Protein AF-E6SDA9-F1 (afdb_monomer_lite)

Radius of gyration: 22.55 Å; chains: 1; bounding box: 82×50×59 Å

Secondary structure (DSSP, 8-state):
-HHHHHHHHHHHHHHHHHHHHHHHHHHHHHHHTT-HHHHHHHHHHHHHHHHHHHHHHHH-HHHHHHHHHHHHHHHHHHHHHHTTS--SS---HHHHHHHHHHHHHHHHTT-HHHHHHHHHHHHHHHHHHHHHHHHHT-STTPPPHHHHHTSHHHHHHHHHHHHHHHHHHHHHHHHGGG--------PPPP------

pLDDT: mean 81.87, std 12.19, range [48.28, 96.12]

Organism: Intrasporangium calvum (strain ATCC 23552 / DSM 43043 / JCM 3097 / NBRC 12989 / NCIMB 10167 / NRRL B-3866 / 7 KIP) (NCBI:txid710696)

Structure (mmCIF, N/CA/C/O backbone):
data_AF-E6SDA9-F1
#
_entry.id   AF-E6SDA9-F1
#
loop_
_atom_site.group_PDB
_atom_site.id
_atom_site.type_symbol
_atom_site.label_atom_id
_atom_site.label_alt_id
_atom_site.label_comp_id
_atom_site.label_asym_id
_atom_site.label_entity_id
_atom_site.label_seq_id
_atom_site.pdbx_PDB_ins_code
_atom_site.Cartn_x
_atom_site.Cartn_y
_atom_site.Cartn_z
_atom_site.occupancy
_atom_site.B_iso_or_equiv
_atom_site.auth_seq_id
_atom_site.auth_comp_id
_atom_site.auth_asym_id
_atom_site.auth_atom_id
_atom_site.pdbx_PDB_model_num
ATOM 1 N N . MET A 1 1 ? -12.631 -5.866 23.702 1.00 68.81 1 MET A N 1
ATOM 2 C CA . MET A 1 1 ? -11.745 -4.675 23.616 1.00 68.81 1 MET A CA 1
ATOM 3 C C . MET A 1 1 ? -10.252 -5.016 23.583 1.00 68.81 1 MET A C 1
ATOM 5 O O . MET A 1 1 ? -9.573 -4.521 22.692 1.00 68.81 1 MET A O 1
ATOM 9 N N . VAL A 1 2 ? -9.729 -5.864 24.483 1.00 82.25 2 VAL A N 1
ATOM 10 C CA . VAL A 1 2 ? -8.294 -6.238 24.508 1.00 82.25 2 VAL A CA 1
ATOM 11 C C . VAL A 1 2 ? -7.845 -6.935 23.216 1.00 82.25 2 VAL A C 1
ATOM 13 O O . VAL A 1 2 ? -6.870 -6.505 22.608 1.00 82.25 2 VAL A O 1
ATOM 16 N N . MET A 1 3 ? -8.610 -7.922 22.732 1.00 81.19 3 MET A N 1
ATOM 17 C CA . MET A 1 3 ? -8.299 -8.655 21.495 1.00 81.19 3 MET A CA 1
ATOM 18 C C . MET A 1 3 ? -8.166 -7.731 20.272 1.00 81.19 3 MET A C 1
ATOM 20 O O . MET A 1 3 ? -7.159 -7.769 19.577 1.00 81.19 3 MET A O 1
ATOM 24 N N . ALA A 1 4 ? -9.130 -6.829 20.050 1.00 79.12 4 ALA A N 1
ATOM 25 C CA . ALA A 1 4 ? -9.074 -5.867 18.945 1.00 79.12 4 ALA A CA 1
ATOM 26 C C . ALA A 1 4 ? -7.854 -4.934 19.040 1.00 79.12 4 ALA A C 1
ATOM 28 O O . ALA A 1 4 ? -7.268 -4.570 18.024 1.00 79.12 4 ALA A O 1
ATOM 29 N N . ARG A 1 5 ? -7.443 -4.554 20.257 1.00 83.75 5 ARG A N 1
ATOM 30 C CA . ARG A 1 5 ? -6.249 -3.730 20.473 1.00 83.75 5 ARG A CA 1
ATOM 31 C C . ARG A 1 5 ? -4.974 -4.496 20.124 1.00 83.75 5 ARG A C 1
ATOM 33 O O . ARG A 1 5 ? -4.127 -3.930 19.441 1.00 83.75 5 ARG A O 1
ATOM 40 N N . ILE A 1 6 ? -4.863 -5.757 20.547 1.00 88.56 6 ILE A N 1
ATOM 41 C CA . ILE A 1 6 ? -3.734 -6.633 20.201 1.00 88.56 6 ILE A CA 1
ATOM 42 C C . ILE A 1 6 ? -3.663 -6.814 18.683 1.00 88.56 6 ILE A C 1
ATOM 44 O O . ILE A 1 6 ? -2.606 -6.595 18.106 1.00 88.56 6 ILE A O 1
ATOM 48 N N . LEU A 1 7 ? -4.793 -7.108 18.030 1.00 85.56 7 LEU A N 1
ATOM 49 C CA . LEU A 1 7 ? -4.849 -7.314 16.581 1.00 85.56 7 LEU A CA 1
ATOM 50 C C . LEU A 1 7 ? -4.419 -6.066 15.800 1.00 85.56 7 LEU A C 1
ATOM 52 O O . LEU A 1 7 ? -3.642 -6.169 14.857 1.00 85.56 7 LEU A O 1
ATOM 56 N N . ARG A 1 8 ? -4.864 -4.873 16.222 1.00 87.00 8 ARG A N 1
ATOM 57 C CA . ARG A 1 8 ? -4.435 -3.602 15.613 1.00 87.00 8 ARG A CA 1
ATOM 58 C C . ARG A 1 8 ? -2.941 -3.370 15.779 1.00 87.00 8 ARG A C 1
ATOM 60 O O . ARG A 1 8 ? -2.288 -2.976 14.824 1.00 87.00 8 ARG A O 1
ATOM 67 N N . TRP A 1 9 ? -2.399 -3.597 16.974 1.00 89.94 9 TRP A N 1
ATOM 68 C CA . TRP A 1 9 ? -0.965 -3.434 17.211 1.00 89.94 9 TRP A CA 1
ATOM 69 C C . TRP A 1 9 ? -0.141 -4.440 16.417 1.00 89.94 9 TRP A C 1
ATOM 71 O O . TRP A 1 9 ? 0.819 -4.036 15.777 1.00 89.94 9 TRP A O 1
ATOM 81 N N . ALA A 1 10 ? -0.550 -5.707 16.391 1.00 90.19 10 ALA A N 1
ATOM 82 C CA . ALA A 1 10 ? 0.093 -6.729 15.579 1.00 90.19 10 ALA A CA 1
ATOM 83 C C . ALA A 1 10 ? 0.075 -6.347 14.092 1.00 90.19 10 ALA A C 1
ATOM 85 O O . ALA A 1 10 ? 1.124 -6.354 13.459 1.00 90.19 10 ALA A O 1
ATOM 86 N N . ALA A 1 11 ? -1.076 -5.928 13.553 1.00 87.62 11 ALA A N 1
ATOM 87 C CA . ALA A 1 11 ? -1.198 -5.508 12.157 1.00 87.62 11 ALA A CA 1
ATOM 88 C C . ALA A 1 11 ? -0.307 -4.297 11.832 1.00 87.62 11 ALA A C 1
ATOM 90 O O . ALA A 1 11 ? 0.381 -4.296 10.812 1.00 87.62 11 ALA A O 1
ATOM 91 N N . VAL A 1 12 ? -0.256 -3.293 12.714 1.00 90.94 12 VAL A N 1
ATOM 92 C CA . VAL A 1 12 ? 0.636 -2.130 12.562 1.00 90.94 12 VAL A CA 1
ATOM 93 C C . VAL A 1 12 ? 2.097 -2.555 12.584 1.00 90.94 12 VAL A C 1
ATOM 95 O O . VAL A 1 12 ? 2.845 -2.168 11.693 1.00 90.94 12 VAL A O 1
ATOM 98 N N . THR A 1 13 ? 2.506 -3.352 13.571 1.00 93.12 13 THR A N 1
ATOM 99 C CA . THR A 1 13 ? 3.895 -3.796 13.720 1.00 93.12 13 THR A CA 1
ATOM 100 C C . THR A 1 13 ? 4.330 -4.651 12.536 1.00 93.12 13 THR A C 1
ATOM 102 O O . THR A 1 13 ? 5.397 -4.411 11.982 1.00 93.12 13 THR A O 1
ATOM 105 N N . LEU A 1 14 ? 3.498 -5.597 12.099 1.00 93.00 14 LEU A N 1
ATOM 106 C CA . LEU A 1 14 ? 3.778 -6.421 10.923 1.00 93.00 14 LEU A CA 1
ATOM 107 C C . LEU A 1 14 ? 3.866 -5.571 9.653 1.00 93.00 14 LEU A C 1
ATOM 109 O O . LEU A 1 14 ? 4.790 -5.760 8.868 1.00 93.00 14 LEU A O 1
ATOM 113 N N . THR A 1 15 ? 2.970 -4.592 9.480 1.00 91.75 15 THR A N 1
ATOM 114 C CA . THR A 1 15 ? 3.051 -3.668 8.338 1.00 91.75 15 THR A CA 1
ATOM 115 C C . THR A 1 15 ? 4.325 -2.836 8.392 1.00 91.75 15 THR A C 1
ATOM 117 O O . THR A 1 15 ? 4.984 -2.668 7.376 1.00 91.75 15 THR A O 1
ATOM 120 N N . ALA A 1 16 ? 4.705 -2.343 9.571 1.00 93.25 16 ALA A N 1
ATOM 121 C CA . ALA A 1 16 ? 5.927 -1.572 9.742 1.00 93.25 16 ALA A CA 1
ATOM 122 C C . ALA A 1 16 ? 7.174 -2.399 9.424 1.00 93.25 16 ALA A C 1
ATOM 124 O O . ALA A 1 16 ? 8.015 -1.934 8.666 1.00 93.25 16 ALA A O 1
ATOM 125 N N . LEU A 1 17 ? 7.269 -3.631 9.932 1.00 94.00 17 L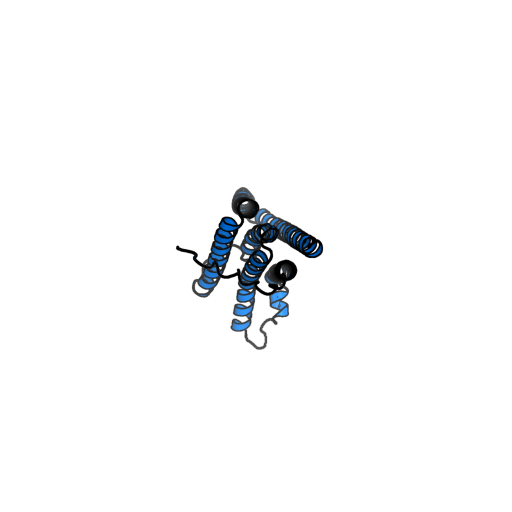EU A N 1
ATOM 126 C CA . LEU A 1 17 ? 8.376 -4.537 9.617 1.00 94.00 17 LEU A CA 1
ATOM 127 C C . LEU A 1 17 ? 8.460 -4.818 8.116 1.00 94.00 17 LEU A C 1
ATOM 129 O O . LEU A 1 17 ? 9.538 -4.725 7.534 1.00 94.00 17 LEU A O 1
ATOM 133 N N . PHE A 1 18 ? 7.320 -5.109 7.491 1.00 92.81 18 PHE A N 1
ATOM 134 C CA . PHE A 1 18 ? 7.248 -5.374 6.061 1.00 92.81 18 PHE A CA 1
ATOM 135 C C . PHE A 1 18 ? 7.667 -4.157 5.224 1.00 92.81 18 PHE A C 1
ATOM 137 O O . PHE A 1 18 ? 8.513 -4.280 4.342 1.00 92.81 18 PHE A O 1
ATOM 144 N N . VAL A 1 19 ? 7.134 -2.970 5.534 1.00 92.50 19 VAL A N 1
ATOM 145 C CA . VAL A 1 19 ? 7.464 -1.730 4.818 1.00 92.50 19 VAL A CA 1
ATOM 146 C C . VAL A 1 19 ? 8.920 -1.339 5.021 1.00 92.50 19 VAL A C 1
ATOM 148 O O . VAL A 1 19 ? 9.585 -1.000 4.050 1.00 92.50 19 VAL A O 1
ATOM 151 N N . VAL A 1 20 ? 9.440 -1.412 6.247 1.00 92.75 20 VAL A N 1
ATOM 152 C CA . VAL A 1 20 ? 10.849 -1.109 6.523 1.00 92.75 20 VAL A CA 1
ATOM 153 C C . VAL A 1 20 ? 11.759 -2.075 5.770 1.00 92.75 20 VAL A C 1
ATOM 155 O O . VAL A 1 20 ? 12.674 -1.620 5.094 1.00 92.75 20 VAL A O 1
ATOM 158 N N . GLY A 1 21 ? 11.490 -3.383 5.815 1.00 91.38 21 GLY A N 1
ATOM 159 C CA . GLY A 1 21 ? 12.273 -4.372 5.071 1.00 91.38 21 GLY A CA 1
ATOM 160 C C . GLY A 1 21 ? 12.238 -4.135 3.559 1.00 91.38 21 GLY A C 1
ATOM 161 O O . GLY A 1 21 ? 13.286 -4.091 2.919 1.00 91.38 21 GLY A O 1
ATOM 162 N N . GLY A 1 22 ? 11.046 -3.911 2.997 1.00 88.69 22 GLY A N 1
ATOM 163 C CA . GLY A 1 22 ? 10.876 -3.646 1.568 1.00 88.69 22 GLY A CA 1
ATOM 164 C C . GLY A 1 22 ? 11.524 -2.335 1.111 1.00 88.69 22 GLY A C 1
ATOM 165 O O . GLY A 1 22 ? 12.159 -2.301 0.061 1.00 88.69 22 GLY A O 1
ATOM 166 N N . LEU A 1 23 ? 11.426 -1.267 1.909 1.00 89.19 23 LEU A N 1
ATOM 167 C CA . LEU A 1 23 ? 12.072 0.010 1.603 1.00 89.19 23 LEU A CA 1
ATOM 168 C C . LEU A 1 23 ? 13.588 -0.062 1.743 1.00 89.19 23 LEU A C 1
ATOM 170 O O . LEU A 1 23 ? 14.276 0.515 0.914 1.00 89.19 23 LEU A O 1
ATOM 174 N N . LEU A 1 24 ? 14.121 -0.765 2.746 1.00 90.12 24 LEU A N 1
ATOM 175 C CA . LEU A 1 24 ? 15.566 -0.969 2.865 1.00 90.12 24 LEU A CA 1
ATOM 176 C C . LEU A 1 24 ? 16.119 -1.719 1.653 1.00 90.12 24 LEU A C 1
ATOM 178 O O . LEU A 1 24 ? 17.158 -1.329 1.132 1.00 90.12 24 LEU A O 1
ATOM 182 N N . PHE A 1 25 ? 15.404 -2.740 1.174 1.00 88.19 25 PHE A N 1
ATOM 183 C CA . PHE A 1 25 ? 15.769 -3.453 -0.048 1.00 88.19 25 PHE A CA 1
ATOM 184 C C . PHE A 1 25 ? 15.732 -2.534 -1.280 1.00 88.19 25 PHE A C 1
ATOM 186 O O . PHE A 1 25 ? 16.714 -2.460 -2.012 1.00 88.19 25 PHE A O 1
ATOM 193 N N . ALA A 1 26 ? 14.643 -1.780 -1.471 1.00 85.62 26 ALA A N 1
ATOM 194 C CA . ALA A 1 26 ? 14.489 -0.867 -2.607 1.00 85.62 26 ALA A CA 1
ATOM 195 C C . ALA A 1 26 ? 15.504 0.290 -2.590 1.00 85.62 26 ALA A C 1
ATOM 197 O O . ALA A 1 26 ? 16.059 0.666 -3.620 1.00 85.62 26 ALA A O 1
ATOM 198 N N . ILE A 1 27 ? 15.779 0.853 -1.412 1.00 88.25 27 ILE A N 1
ATOM 199 C CA . ILE A 1 27 ? 16.826 1.860 -1.236 1.00 88.25 27 ILE A CA 1
ATOM 200 C C . ILE A 1 27 ? 18.180 1.222 -1.552 1.00 88.25 27 ILE A C 1
ATOM 202 O O . ILE A 1 27 ? 18.924 1.789 -2.341 1.00 88.25 27 ILE A O 1
ATOM 206 N N . GLY A 1 28 ? 18.471 0.030 -1.022 1.00 86.75 28 GLY A N 1
ATOM 207 C CA . GLY A 1 28 ? 19.695 -0.715 -1.325 1.00 86.75 28 GLY A CA 1
ATOM 208 C C . GLY A 1 28 ? 19.938 -0.862 -2.828 1.00 86.75 28 GLY A C 1
ATOM 209 O O . GLY A 1 28 ? 20.997 -0.471 -3.305 1.00 86.75 28 GLY A O 1
ATOM 210 N N . SER A 1 29 ? 18.924 -1.281 -3.593 1.00 84.31 29 SER A N 1
ATOM 211 C CA . SER A 1 29 ? 19.056 -1.404 -5.051 1.00 84.31 29 SER A CA 1
ATOM 212 C C . SER A 1 29 ? 19.355 -0.078 -5.755 1.00 84.31 29 SER A C 1
ATOM 214 O O . SER A 1 29 ? 20.110 -0.054 -6.718 1.00 84.31 29 SER A O 1
ATOM 216 N N . VAL A 1 30 ? 18.810 1.038 -5.259 1.00 85.75 30 VAL A N 1
ATOM 217 C CA . VAL A 1 30 ? 19.089 2.378 -5.804 1.00 85.75 30 VAL A CA 1
ATOM 218 C C . VAL A 1 30 ? 20.524 2.826 -5.496 1.00 85.75 30 VAL A C 1
ATOM 220 O O . VAL A 1 30 ? 21.126 3.573 -6.271 1.00 85.75 30 VAL A O 1
ATOM 223 N N . TRP A 1 31 ? 21.078 2.397 -4.360 1.00 86.44 31 TRP A N 1
ATOM 224 C CA . TRP A 1 31 ? 22.475 2.652 -4.008 1.00 86.44 31 TRP A CA 1
ATOM 225 C C . TRP A 1 31 ? 23.453 1.809 -4.831 1.00 86.44 31 TRP A C 1
ATOM 227 O O . TRP A 1 31 ? 24.544 2.303 -5.116 1.00 86.44 31 TRP A O 1
ATOM 237 N N . ASP A 1 32 ? 23.055 0.604 -5.242 1.00 87.62 32 ASP A N 1
ATOM 238 C CA . ASP A 1 32 ? 23.851 -0.256 -6.123 1.00 87.62 32 ASP A CA 1
ATOM 239 C C . ASP A 1 32 ? 23.882 0.271 -7.574 1.00 87.62 32 ASP A C 1
ATOM 241 O O . ASP A 1 32 ? 24.938 0.268 -8.204 1.00 87.62 32 ASP A O 1
ATOM 245 N N . ASP A 1 33 ? 22.755 0.773 -8.094 1.00 81.25 33 ASP A N 1
ATOM 246 C CA . ASP A 1 33 ? 22.644 1.412 -9.416 1.00 81.25 33 ASP A CA 1
ATOM 247 C C . ASP A 1 33 ? 21.413 2.345 -9.422 1.00 81.25 33 ASP A C 1
ATOM 249 O O . ASP A 1 33 ? 20.285 1.856 -9.293 1.00 81.25 33 ASP A O 1
ATOM 253 N N . PRO A 1 34 ? 21.549 3.688 -9.518 1.00 74.75 34 PRO A N 1
ATOM 254 C CA . PRO A 1 34 ? 22.684 4.471 -10.037 1.00 74.75 34 PRO A CA 1
ATOM 255 C C . PRO A 1 34 ? 23.751 4.920 -9.019 1.00 74.75 34 PRO A C 1
ATOM 257 O O . PRO A 1 34 ? 24.775 5.474 -9.424 1.00 74.75 34 PRO A O 1
ATOM 260 N N . GLY A 1 35 ? 23.528 4.749 -7.712 1.00 82.88 35 GLY A N 1
ATOM 261 C CA . GLY A 1 35 ? 24.469 5.171 -6.666 1.00 82.88 35 GLY A CA 1
ATOM 262 C C . GLY A 1 35 ? 24.674 6.693 -6.516 1.00 82.88 35 GLY A C 1
ATOM 263 O O . GLY A 1 35 ? 23.968 7.530 -7.091 1.00 82.88 35 GLY A O 1
ATOM 264 N N . GLY A 1 36 ? 25.645 7.070 -5.674 1.00 90.19 36 GLY A N 1
ATOM 265 C CA . GLY A 1 36 ? 26.106 8.455 -5.494 1.00 90.19 36 GLY A CA 1
ATOM 266 C C . GLY A 1 36 ? 25.036 9.451 -5.012 1.00 90.19 36 GLY A C 1
ATOM 267 O 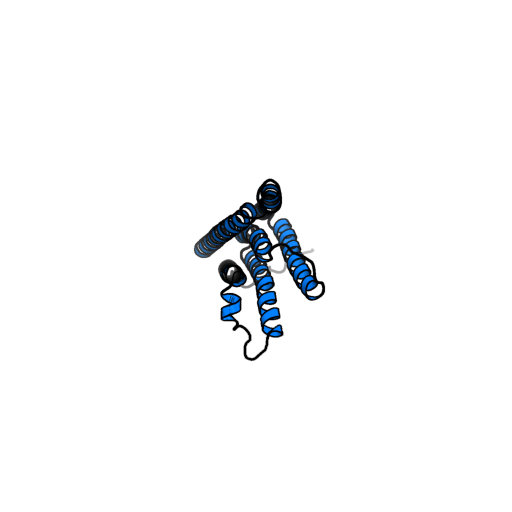O . GLY A 1 36 ? 24.178 9.138 -4.187 1.00 90.19 36 GLY A O 1
ATOM 268 N N . TRP A 1 37 ? 25.091 10.689 -5.519 1.00 91.69 37 TRP A N 1
ATOM 269 C CA . TRP A 1 37 ? 24.143 11.755 -5.150 1.00 91.69 37 TRP A CA 1
ATOM 270 C C . TRP A 1 37 ? 22.710 11.474 -5.605 1.00 91.69 37 TRP A C 1
ATOM 272 O O . TRP A 1 37 ? 21.763 11.856 -4.918 1.00 91.69 37 TRP A O 1
ATOM 282 N N . THR A 1 38 ? 22.540 10.781 -6.732 1.00 86.69 38 THR A N 1
ATOM 283 C CA . THR A 1 38 ? 21.222 10.388 -7.236 1.00 86.69 38 THR A CA 1
ATOM 284 C C . THR A 1 38 ? 20.523 9.460 -6.246 1.00 86.69 38 THR A C 1
ATOM 286 O O . THR A 1 38 ? 19.361 9.691 -5.913 1.00 86.69 38 THR A O 1
ATOM 289 N N . ALA A 1 39 ? 21.242 8.474 -5.697 1.00 86.62 39 ALA A N 1
ATOM 290 C CA . ALA A 1 39 ? 20.694 7.572 -4.687 1.00 86.62 39 ALA A CA 1
ATOM 291 C C . ALA A 1 39 ? 20.256 8.309 -3.415 1.00 86.62 39 ALA A C 1
ATOM 293 O O . ALA A 1 39 ? 19.187 8.023 -2.865 1.00 86.62 39 ALA A O 1
ATOM 294 N N . LEU A 1 40 ? 21.023 9.315 -2.982 1.00 89.44 40 LEU A N 1
ATOM 295 C CA . LEU A 1 40 ? 20.643 10.158 -1.849 1.00 89.44 40 LEU A CA 1
ATOM 296 C C . LEU A 1 40 ? 19.354 10.945 -2.127 1.00 89.44 40 LEU A C 1
ATOM 298 O O . LEU A 1 40 ? 18.454 10.956 -1.287 1.00 89.44 40 LEU A O 1
ATOM 302 N N . LEU A 1 41 ? 19.250 11.586 -3.295 1.00 91.06 41 LEU A N 1
ATOM 303 C CA . LEU A 1 41 ? 18.073 12.374 -3.671 1.00 91.06 41 LEU A CA 1
ATOM 304 C C . LEU A 1 41 ? 16.816 11.504 -3.759 1.00 91.06 41 LEU A C 1
ATOM 306 O O . LEU A 1 41 ? 15.776 11.888 -3.229 1.00 91.06 41 LEU A O 1
ATOM 310 N N . VAL A 1 42 ? 16.919 10.314 -4.356 1.00 87.75 42 VAL A N 1
ATOM 311 C CA . VAL A 1 42 ? 15.813 9.346 -4.421 1.00 87.75 42 VAL A CA 1
ATOM 312 C C . VAL A 1 42 ? 15.437 8.857 -3.021 1.00 87.75 42 VAL A C 1
ATOM 314 O O . VAL A 1 42 ? 14.258 8.831 -2.675 1.00 87.75 42 VAL A O 1
ATOM 317 N N . THR A 1 43 ? 16.422 8.551 -2.172 1.00 89.00 43 THR A N 1
ATOM 318 C CA . THR A 1 43 ? 16.173 8.145 -0.780 1.00 89.00 43 THR A CA 1
ATOM 319 C C . THR A 1 43 ? 15.424 9.237 -0.016 1.00 89.00 43 THR A C 1
ATOM 321 O O . THR A 1 43 ? 14.425 8.952 0.641 1.00 89.00 43 THR A O 1
ATOM 324 N N . LEU A 1 44 ? 15.844 10.500 -0.134 1.00 91.94 44 LEU A N 1
ATOM 325 C CA . LEU A 1 44 ? 15.147 11.630 0.486 1.00 91.94 44 LEU A CA 1
ATOM 326 C C . LEU A 1 44 ? 13.735 11.807 -0.080 1.00 91.94 44 LEU A C 1
ATOM 328 O O . LEU A 1 44 ? 12.795 12.006 0.691 1.00 91.94 44 LEU A O 1
ATOM 332 N N . ALA A 1 45 ? 13.567 11.671 -1.396 1.00 90.44 45 ALA A N 1
ATOM 333 C CA . ALA A 1 45 ? 12.268 11.747 -2.059 1.00 90.44 45 ALA A CA 1
ATOM 334 C C . ALA A 1 45 ? 11.299 10.629 -1.631 1.00 90.44 45 ALA A C 1
ATOM 336 O O . ALA A 1 45 ? 10.092 10.808 -1.743 1.00 90.44 45 ALA A O 1
ATOM 337 N N . ILE A 1 46 ? 11.796 9.507 -1.104 1.00 89.88 46 ILE A N 1
ATOM 338 C CA . ILE A 1 46 ? 10.983 8.414 -0.548 1.00 89.88 46 ILE A CA 1
ATOM 339 C C . ILE A 1 46 ? 10.729 8.636 0.949 1.00 89.88 46 ILE A C 1
ATOM 341 O O . ILE A 1 46 ? 9.590 8.598 1.420 1.00 89.88 46 ILE A O 1
ATOM 345 N N . VAL A 1 47 ? 11.793 8.880 1.714 1.00 91.25 47 VAL A N 1
ATOM 346 C CA . VAL A 1 47 ? 11.753 8.926 3.180 1.00 91.25 47 VAL A CA 1
ATOM 347 C C . VAL A 1 47 ? 11.010 10.161 3.684 1.00 91.25 47 VAL A C 1
ATOM 349 O O . VAL A 1 47 ? 10.233 10.055 4.634 1.00 91.25 47 VAL A O 1
ATOM 352 N N . VAL A 1 48 ? 11.192 11.326 3.055 1.00 94.31 48 VAL A N 1
ATOM 353 C CA . VAL A 1 48 ? 10.541 12.565 3.506 1.00 94.31 48 VAL A CA 1
ATOM 354 C C . VAL A 1 48 ? 9.014 12.472 3.380 1.00 94.31 48 VAL A C 1
ATOM 356 O O . VAL A 1 48 ? 8.345 12.661 4.401 1.00 94.31 48 VAL A O 1
ATOM 359 N N . PRO A 1 49 ? 8.419 12.118 2.219 1.00 92.88 49 PRO A N 1
ATOM 360 C CA . PRO A 1 49 ? 6.970 11.946 2.122 1.00 92.88 49 PRO A CA 1
ATOM 361 C C . PRO A 1 49 ? 6.437 10.861 3.053 1.00 92.88 49 PRO A C 1
ATOM 363 O O . PRO A 1 49 ? 5.399 11.061 3.680 1.00 92.88 49 PRO A O 1
ATOM 366 N N . LEU A 1 50 ? 7.161 9.746 3.207 1.00 93.31 50 LEU A N 1
ATOM 367 C CA . LEU A 1 50 ? 6.786 8.682 4.135 1.00 93.31 50 LEU A CA 1
ATOM 368 C C . LEU A 1 50 ? 6.651 9.204 5.570 1.00 93.31 50 LEU A C 1
ATOM 370 O O . LEU A 1 50 ? 5.640 8.945 6.228 1.00 93.31 50 LEU A O 1
ATOM 374 N N . ILE A 1 51 ? 7.646 9.952 6.057 1.00 94.25 51 ILE A N 1
ATOM 375 C CA . ILE A 1 51 ? 7.631 10.543 7.400 1.00 94.25 51 ILE A CA 1
ATOM 376 C C . ILE A 1 51 ? 6.479 11.540 7.520 1.00 94.25 51 ILE A C 1
ATOM 378 O O . ILE A 1 51 ? 5.706 11.458 8.474 1.00 94.25 51 ILE A O 1
ATOM 382 N N . VAL A 1 52 ? 6.331 12.448 6.552 1.00 96.12 52 VAL A N 1
ATOM 383 C CA . VAL A 1 52 ? 5.282 13.479 6.560 1.00 96.12 52 VAL A CA 1
ATOM 384 C C . VAL A 1 52 ? 3.893 12.844 6.615 1.00 96.12 52 VAL A C 1
ATOM 386 O O . VAL A 1 52 ? 3.105 13.175 7.501 1.00 96.12 52 VAL A O 1
ATOM 389 N N . LEU A 1 53 ? 3.605 11.881 5.735 1.00 93.00 53 LEU A N 1
ATOM 390 C CA . LEU A 1 53 ? 2.324 11.173 5.700 1.00 93.00 53 LEU A CA 1
ATOM 391 C C . LEU A 1 53 ? 2.089 10.354 6.971 1.00 93.00 53 LEU A C 1
ATOM 393 O O . LEU A 1 53 ? 0.972 10.319 7.485 1.00 93.00 53 LEU A O 1
ATOM 397 N N . THR A 1 54 ? 3.132 9.725 7.514 1.00 92.75 54 THR A N 1
ATOM 398 C CA . THR A 1 54 ? 3.034 8.931 8.747 1.00 92.75 54 THR A CA 1
ATOM 399 C C . THR A 1 54 ? 2.726 9.811 9.954 1.00 92.75 54 THR A C 1
ATOM 401 O O . THR A 1 54 ? 1.853 9.481 10.760 1.00 92.75 54 THR A O 1
ATOM 404 N N . VAL A 1 55 ? 3.397 10.959 10.070 1.00 95.25 55 VAL A N 1
ATOM 405 C CA . VAL A 1 55 ? 3.138 11.946 11.124 1.00 95.25 55 VAL A CA 1
ATOM 406 C C . VAL A 1 55 ? 1.736 12.529 10.976 1.00 95.25 55 VAL A C 1
ATOM 408 O O . VAL A 1 55 ? 1.018 12.620 11.974 1.00 95.25 55 VAL A O 1
ATOM 411 N N . LEU A 1 56 ? 1.318 12.866 9.751 1.00 93.62 56 LEU A N 1
ATOM 412 C CA . LEU A 1 56 ? -0.027 13.364 9.471 1.00 93.62 56 LEU A CA 1
ATOM 413 C C . LEU A 1 56 ? -1.089 12.340 9.892 1.00 93.62 56 LEU A C 1
ATOM 415 O O . LEU A 1 56 ? -1.976 12.670 10.676 1.00 93.62 56 LEU A O 1
ATOM 419 N N . ALA A 1 57 ? -0.950 11.079 9.475 1.00 90.75 57 ALA A N 1
ATOM 420 C CA . ALA A 1 57 ? -1.853 9.992 9.852 1.00 90.75 57 ALA A CA 1
ATOM 421 C C . ALA A 1 57 ? -1.884 9.730 11.371 1.00 90.75 57 ALA A C 1
ATOM 423 O O . ALA A 1 57 ? -2.926 9.361 11.922 1.00 90.75 57 ALA A O 1
ATOM 424 N N . ALA A 1 58 ? -0.759 9.928 12.068 1.00 91.94 58 ALA A N 1
ATOM 425 C CA . ALA A 1 58 ? -0.666 9.754 13.516 1.00 91.94 58 ALA A CA 1
ATOM 426 C C . ALA A 1 58 ? -1.338 10.889 14.306 1.00 91.94 58 ALA A C 1
ATOM 428 O O . ALA A 1 58 ? -1.940 10.633 15.360 1.00 91.94 58 ALA A O 1
ATOM 429 N N . ARG A 1 59 ? -1.210 12.133 13.828 1.00 93.25 59 ARG A N 1
ATOM 430 C CA . ARG A 1 59 ? -1.705 13.337 14.511 1.00 93.25 59 ARG A CA 1
ATOM 431 C C . ARG A 1 59 ? -3.163 13.623 14.169 1.00 93.25 59 ARG A C 1
ATOM 433 O O . ARG A 1 59 ? -3.984 13.721 15.083 1.00 93.25 59 ARG A O 1
ATOM 440 N N . GLU A 1 60 ? -3.492 13.649 12.882 1.00 91.88 60 GLU A N 1
ATOM 441 C CA . GLU A 1 60 ? -4.784 14.083 12.352 1.00 91.88 60 GLU A CA 1
ATOM 442 C C . GLU A 1 60 ? -5.420 12.998 11.485 1.00 91.88 60 GLU A C 1
ATOM 444 O O . GLU A 1 60 ? -5.251 12.943 10.272 1.00 91.88 60 GLU A O 1
ATOM 449 N N . ALA A 1 61 ? -6.177 12.104 12.119 1.00 86.31 61 ALA A N 1
ATOM 450 C CA . ALA A 1 61 ? -6.708 10.919 11.447 1.00 86.31 61 ALA A CA 1
ATOM 451 C C . ALA A 1 61 ? -7.687 11.226 10.300 1.00 86.31 61 ALA A C 1
ATOM 453 O O . ALA A 1 61 ? -7.762 10.449 9.352 1.00 86.31 61 ALA A O 1
ATOM 454 N N . GLU A 1 62 ? -8.451 12.318 10.374 1.00 88.19 62 GLU A N 1
ATOM 455 C CA . GLU A 1 62 ? -9.414 12.671 9.321 1.00 88.19 62 GLU A CA 1
ATOM 456 C C . GLU A 1 62 ? -8.726 13.264 8.092 1.00 88.19 62 GLU A C 1
ATOM 458 O O . GLU A 1 62 ? -8.902 12.741 6.991 1.00 88.19 62 GLU A O 1
ATOM 463 N N . LEU A 1 63 ? -7.875 14.280 8.280 1.00 90.12 63 LEU A N 1
ATOM 464 C CA . LEU A 1 63 ? -7.070 14.835 7.190 1.00 90.12 63 LEU A CA 1
ATOM 465 C C . LEU A 1 63 ? -6.109 13.790 6.619 1.00 90.12 63 LEU A C 1
ATOM 467 O O . LEU A 1 63 ? -6.009 13.648 5.405 1.00 90.12 63 LEU A O 1
ATOM 471 N N . GLY A 1 64 ? -5.462 13.001 7.478 1.00 86.88 64 GLY A N 1
ATOM 472 C CA . GLY A 1 64 ? -4.593 11.905 7.062 1.00 86.88 64 GLY A CA 1
ATOM 473 C C . GLY A 1 64 ? -5.330 10.872 6.213 1.00 86.88 64 GLY A C 1
ATOM 474 O O . GLY A 1 64 ? -4.797 10.439 5.197 1.00 86.88 64 GLY A O 1
ATOM 475 N N . PHE A 1 65 ? -6.572 10.518 6.566 1.00 91.06 65 PHE A N 1
ATOM 476 C CA . PHE A 1 65 ? -7.393 9.643 5.728 1.00 91.06 65 PHE A CA 1
ATOM 477 C C . PHE A 1 65 ? -7.698 10.268 4.366 1.00 91.06 65 PHE A C 1
ATOM 479 O O . PHE A 1 65 ? -7.540 9.584 3.363 1.00 91.06 65 PHE A O 1
ATOM 486 N N . LEU A 1 66 ? -8.108 11.538 4.313 1.00 94.00 66 LEU A N 1
ATOM 487 C CA . LEU A 1 66 ? -8.405 12.219 3.048 1.00 94.00 66 LEU A CA 1
ATOM 488 C C . LEU A 1 66 ? -7.176 12.290 2.138 1.00 94.00 66 LEU A C 1
ATOM 490 O O . LEU A 1 66 ? -7.266 11.950 0.961 1.00 94.00 66 LEU A O 1
ATOM 494 N N . VAL A 1 67 ? -6.024 12.674 2.691 1.00 94.44 67 VAL A N 1
ATOM 495 C CA . VAL A 1 67 ? -4.762 12.754 1.947 1.00 94.44 67 VAL A CA 1
ATOM 496 C C . VAL A 1 67 ? -4.325 11.371 1.465 1.00 94.44 67 VAL A C 1
ATOM 498 O O . VAL A 1 67 ? -3.967 11.226 0.300 1.00 94.44 67 VAL A O 1
ATOM 501 N N . LEU A 1 68 ? -4.404 10.340 2.314 1.00 92.19 68 LEU A N 1
ATOM 502 C CA . LEU A 1 68 ? -4.059 8.971 1.920 1.00 92.19 68 LEU A CA 1
ATOM 503 C C . LEU A 1 68 ? -5.032 8.405 0.888 1.00 92.19 68 LEU A C 1
ATOM 505 O O . LEU A 1 68 ? -4.591 7.802 -0.081 1.00 92.19 68 LEU A O 1
ATOM 509 N N . ALA A 1 69 ? -6.336 8.616 1.051 1.00 93.38 69 ALA A N 1
ATOM 510 C CA . ALA A 1 69 ? -7.338 8.192 0.079 1.00 93.38 69 ALA A CA 1
ATOM 511 C C . ALA A 1 69 ? -7.123 8.880 -1.275 1.00 93.38 69 ALA A C 1
ATOM 513 O O . ALA A 1 69 ? -7.168 8.217 -2.308 1.00 93.38 69 ALA A O 1
ATOM 514 N N . GLY A 1 70 ? -6.822 10.183 -1.267 1.00 95.00 70 GLY A N 1
ATOM 515 C CA . GLY A 1 70 ? -6.443 10.933 -2.462 1.00 95.00 70 GLY A CA 1
ATOM 516 C C . GLY A 1 70 ? -5.170 10.391 -3.112 1.00 95.00 70 GLY A C 1
ATOM 517 O O . GLY A 1 70 ? -5.155 10.172 -4.318 1.00 95.00 70 GLY A O 1
ATOM 518 N N . ALA A 1 71 ? -4.129 10.101 -2.326 1.00 93.44 71 ALA A N 1
ATOM 519 C CA . ALA A 1 71 ? -2.875 9.539 -2.826 1.00 93.44 71 ALA A CA 1
ATOM 520 C C . ALA A 1 71 ? -3.055 8.131 -3.419 1.00 93.44 71 ALA A C 1
ATOM 522 O O . ALA A 1 71 ? -2.546 7.853 -4.501 1.00 93.44 71 ALA A O 1
ATOM 523 N N . VAL A 1 72 ? -3.824 7.261 -2.755 1.00 92.94 72 VAL A N 1
ATOM 524 C CA . VAL A 1 72 ? -4.179 5.925 -3.263 1.00 92.94 72 VAL A CA 1
ATOM 525 C C . VAL A 1 72 ? -5.018 6.034 -4.536 1.00 92.94 72 VAL A C 1
ATOM 527 O O . VAL A 1 72 ? -4.769 5.310 -5.496 1.00 92.94 72 VAL A O 1
ATOM 530 N N . GLY A 1 73 ? -5.984 6.955 -4.573 1.00 92.56 73 GLY A N 1
ATOM 531 C CA . GLY A 1 73 ? -6.801 7.219 -5.755 1.00 92.56 73 GLY A CA 1
ATOM 532 C C . GLY A 1 73 ? -5.971 7.722 -6.935 1.00 92.56 73 GLY A C 1
ATOM 533 O O . GLY A 1 73 ? -6.131 7.225 -8.045 1.00 92.56 73 GLY A O 1
ATOM 534 N N . LEU A 1 74 ? -5.040 8.647 -6.694 1.00 91.81 74 LEU A N 1
ATOM 535 C CA . LEU A 1 74 ? -4.121 9.154 -7.711 1.00 91.81 74 LEU A CA 1
ATOM 536 C C . LEU A 1 74 ? -3.177 8.057 -8.213 1.00 91.81 74 LEU A C 1
ATOM 538 O O . LEU A 1 74 ? -2.957 7.953 -9.413 1.00 91.81 74 LEU A O 1
ATOM 542 N N . PHE A 1 75 ? -2.669 7.208 -7.318 1.00 89.44 75 PHE A N 1
ATOM 543 C CA . PHE A 1 75 ? -1.851 6.050 -7.678 1.00 89.44 75 PHE A CA 1
ATOM 544 C C . PHE A 1 75 ? -2.619 5.055 -8.560 1.00 89.44 75 PHE A C 1
ATOM 546 O O . PHE A 1 75 ? -2.106 4.612 -9.585 1.00 89.44 75 PHE A O 1
ATOM 553 N N . ALA A 1 76 ? -3.871 4.751 -8.210 1.00 88.50 76 ALA A N 1
ATOM 554 C CA . ALA A 1 76 ? -4.730 3.893 -9.019 1.00 88.50 76 ALA A CA 1
ATOM 555 C C . ALA A 1 76 ? -5.055 4.526 -10.384 1.00 88.50 76 ALA A C 1
ATOM 557 O O . ALA A 1 76 ? -4.953 3.859 -11.409 1.00 88.50 76 ALA A O 1
ATOM 558 N N . ALA A 1 77 ? -5.398 5.818 -10.415 1.00 89.31 77 ALA A N 1
ATOM 559 C CA . ALA A 1 77 ? -5.670 6.547 -11.653 1.00 89.31 77 ALA A CA 1
ATOM 560 C C . ALA A 1 77 ? -4.437 6.606 -12.565 1.00 89.31 77 ALA A C 1
ATOM 562 O O . ALA A 1 77 ? -4.555 6.426 -13.775 1.00 89.31 77 ALA A O 1
ATOM 563 N N . TRP A 1 78 ? -3.255 6.806 -11.981 1.00 85.75 78 TRP A N 1
ATOM 564 C CA . TRP A 1 78 ? -1.987 6.760 -12.696 1.00 85.75 78 TRP A CA 1
ATOM 565 C C . TRP A 1 78 ? -1.738 5.387 -13.320 1.00 85.75 78 TRP A C 1
ATOM 567 O O . TRP A 1 78 ? -1.424 5.309 -14.501 1.00 85.75 78 TRP A O 1
ATOM 577 N N . MET A 1 79 ? -1.945 4.302 -12.568 1.00 83.00 79 MET A N 1
ATOM 578 C CA . MET A 1 79 ? -1.814 2.948 -13.110 1.00 83.00 79 MET A CA 1
ATOM 579 C C . MET A 1 79 ? -2.766 2.722 -14.291 1.00 83.00 79 MET A C 1
ATOM 581 O O . MET A 1 79 ? -2.345 2.238 -15.339 1.00 83.00 79 MET A O 1
ATOM 585 N N . VAL A 1 80 ? -4.025 3.149 -14.173 1.00 83.88 80 VAL A N 1
ATOM 586 C CA . VAL A 1 80 ? -4.982 3.059 -15.283 1.00 83.88 80 VAL A CA 1
ATOM 587 C C . VAL A 1 80 ? -4.490 3.860 -16.489 1.00 83.88 80 VAL A C 1
ATOM 589 O O . VAL A 1 80 ? -4.549 3.362 -17.606 1.00 83.88 80 VAL A O 1
ATOM 592 N N . LEU A 1 81 ? -3.950 5.064 -16.282 1.00 84.69 81 LEU A N 1
ATOM 593 C CA . LEU A 1 81 ? -3.388 5.883 -17.356 1.00 84.69 81 LEU A CA 1
ATOM 594 C C . LEU A 1 81 ? -2.221 5.182 -18.070 1.00 84.69 81 LEU A C 1
ATOM 596 O O . LEU A 1 81 ? -2.149 5.236 -19.297 1.00 84.69 81 LEU A O 1
ATOM 600 N N . THR A 1 82 ? -1.353 4.480 -17.333 1.00 80.25 82 THR A N 1
ATOM 601 C CA . THR A 1 82 ? -0.231 3.729 -17.928 1.00 80.25 82 THR A CA 1
ATOM 602 C C . THR A 1 82 ? -0.669 2.557 -18.810 1.00 80.25 82 THR A C 1
ATOM 604 O O . THR A 1 82 ? 0.123 2.085 -19.616 1.00 80.25 82 THR A O 1
ATOM 607 N N . LEU A 1 83 ? -1.932 2.117 -18.728 1.00 76.94 83 LEU A N 1
ATOM 608 C CA . LEU A 1 83 ? -2.486 1.126 -19.661 1.00 76.94 83 LEU A CA 1
ATOM 609 C C . LEU A 1 83 ? -2.777 1.715 -21.050 1.00 76.94 83 LEU A C 1
ATOM 611 O O . LEU A 1 83 ? -2.889 0.969 -22.018 1.00 76.94 83 LEU A O 1
ATOM 615 N N . PHE A 1 84 ? -2.933 3.038 -21.148 1.00 82.12 84 PHE A N 1
ATOM 616 C CA . PHE A 1 84 ? -3.268 3.735 -22.395 1.00 82.12 84 PHE A CA 1
ATOM 617 C C . PHE A 1 84 ? -2.091 4.518 -22.979 1.00 82.12 84 PHE A C 1
ATOM 619 O O . PHE A 1 84 ? -2.091 4.820 -24.170 1.00 82.12 84 PHE A O 1
ATOM 626 N N . VAL A 1 85 ? -1.112 4.879 -22.148 1.00 79.62 85 VAL A N 1
ATOM 627 C CA . VAL A 1 85 ? 0.042 5.690 -22.537 1.00 79.62 85 VAL A CA 1
ATOM 628 C C . VAL A 1 85 ? 1.315 4.963 -22.125 1.00 79.62 85 VAL A C 1
ATOM 630 O O . VAL A 1 85 ? 1.501 4.672 -20.945 1.00 79.62 85 VAL A O 1
ATOM 633 N N . GLU A 1 86 ? 2.218 4.728 -23.082 1.00 69.69 86 GLU A N 1
ATOM 634 C CA . GLU A 1 86 ? 3.596 4.326 -22.788 1.00 69.69 86 GLU A CA 1
ATOM 635 C C . GLU A 1 86 ? 4.316 5.487 -22.103 1.00 69.69 86 GLU A C 1
ATOM 637 O O . GLU A 1 86 ? 4.897 6.379 -22.723 1.00 69.69 86 GLU A O 1
ATOM 642 N N . VAL A 1 87 ? 4.235 5.499 -20.779 1.00 60.81 87 VAL A N 1
ATOM 643 C CA . VAL A 1 87 ? 5.051 6.374 -19.952 1.00 60.81 87 VAL A CA 1
ATOM 644 C C . VAL A 1 87 ? 6.402 5.672 -19.792 1.00 60.81 87 VAL A C 1
ATOM 646 O O . VAL A 1 87 ? 6.450 4.533 -19.332 1.00 60.81 87 VAL A O 1
ATOM 649 N N . GLY A 1 88 ? 7.500 6.306 -20.225 1.00 60.12 88 GLY A N 1
ATOM 650 C CA . GLY A 1 88 ? 8.862 5.761 -20.075 1.00 60.12 88 GLY A CA 1
ATOM 651 C C . GLY A 1 88 ? 9.217 5.428 -18.615 1.00 60.12 88 GLY A C 1
ATOM 652 O O . GLY A 1 88 ? 8.443 5.753 -17.726 1.00 60.12 88 GLY A O 1
ATOM 653 N N . ARG A 1 89 ? 10.383 4.801 -18.362 1.00 55.78 89 ARG A N 1
ATOM 654 C CA . ARG A 1 89 ? 10.862 4.268 -17.053 1.00 55.78 89 ARG A CA 1
ATOM 655 C C . ARG A 1 89 ? 10.172 4.910 -15.825 1.00 55.78 89 ARG A C 1
ATOM 657 O O . ARG A 1 89 ? 10.552 5.986 -15.368 1.00 55.78 89 ARG A O 1
ATOM 664 N N . VAL A 1 90 ? 9.119 4.251 -15.342 1.00 55.12 90 VAL A N 1
ATOM 665 C CA . VAL A 1 90 ? 8.189 4.755 -14.314 1.00 55.12 90 VAL A CA 1
ATOM 666 C C . VAL A 1 90 ? 8.701 4.357 -12.921 1.00 55.12 90 VAL A C 1
ATOM 668 O O . VAL A 1 90 ? 9.373 3.330 -12.815 1.00 55.12 90 VAL A O 1
ATOM 671 N N . PRO A 1 91 ? 8.397 5.113 -11.844 1.00 61.06 91 PRO A N 1
ATOM 672 C CA . PRO A 1 91 ? 8.674 4.671 -10.480 1.00 61.06 91 PRO A CA 1
ATOM 673 C C . PRO A 1 91 ? 8.113 3.275 -10.201 1.00 61.06 91 PRO A C 1
ATOM 675 O O . PRO A 1 91 ? 6.970 2.980 -10.558 1.00 61.06 91 PRO A O 1
ATOM 678 N N . ASP A 1 92 ? 8.903 2.444 -9.522 1.00 73.88 92 ASP A N 1
ATOM 679 C CA . ASP A 1 92 ? 8.529 1.077 -9.175 1.00 73.88 92 ASP A CA 1
ATOM 680 C C . ASP A 1 92 ? 7.205 1.058 -8.393 1.00 73.88 92 ASP A C 1
ATOM 682 O O . ASP A 1 92 ? 7.131 1.481 -7.235 1.00 73.88 92 ASP A O 1
ATOM 686 N N . ILE A 1 93 ? 6.151 0.535 -9.032 1.00 76.12 93 ILE A N 1
ATOM 687 C CA . ILE A 1 93 ? 4.797 0.347 -8.474 1.00 76.12 93 ILE A CA 1
ATOM 688 C C . ILE A 1 93 ? 4.842 -0.224 -7.037 1.00 76.12 93 ILE A C 1
ATOM 690 O O . ILE A 1 93 ? 4.118 0.287 -6.174 1.00 76.12 93 ILE A O 1
ATOM 694 N N . PRO A 1 94 ? 5.708 -1.212 -6.716 1.00 79.56 94 PRO A N 1
ATOM 695 C CA . PRO A 1 94 ? 5.846 -1.714 -5.352 1.00 79.56 94 PRO A CA 1
ATOM 696 C C . PRO A 1 94 ? 6.321 -0.668 -4.332 1.00 79.56 94 PRO A C 1
ATOM 698 O O . PRO A 1 94 ? 5.833 -0.659 -3.204 1.00 79.56 94 PRO A O 1
ATOM 701 N N . VAL A 1 95 ? 7.232 0.238 -4.701 1.00 84.94 95 VAL A N 1
ATOM 702 C CA . VAL A 1 95 ? 7.786 1.253 -3.786 1.00 84.94 95 VAL A CA 1
ATOM 703 C C . VAL A 1 95 ? 6.713 2.254 -3.378 1.00 84.94 95 VAL A C 1
ATOM 705 O O . VAL A 1 95 ? 6.586 2.564 -2.193 1.00 84.94 95 VAL A O 1
ATOM 708 N N . ILE A 1 96 ? 5.890 2.710 -4.328 1.00 87.25 96 ILE A N 1
ATOM 709 C CA . ILE A 1 96 ? 4.762 3.604 -4.027 1.00 87.25 96 ILE A CA 1
ATOM 710 C C . ILE A 1 96 ? 3.769 2.904 -3.091 1.00 87.25 96 ILE A C 1
ATOM 712 O O . ILE A 1 96 ? 3.307 3.503 -2.116 1.00 87.25 96 ILE A O 1
ATOM 716 N N . ALA A 1 97 ? 3.483 1.621 -3.338 1.00 87.44 97 ALA A N 1
ATOM 717 C CA . ALA A 1 97 ? 2.593 0.847 -2.482 1.00 87.44 97 ALA A CA 1
ATOM 718 C C . ALA A 1 97 ? 3.124 0.743 -1.042 1.00 87.44 97 ALA A C 1
ATOM 720 O O . ALA A 1 97 ? 2.374 0.977 -0.093 1.00 87.44 97 ALA A O 1
ATOM 721 N N . LEU A 1 98 ? 4.422 0.471 -0.866 1.00 88.31 98 LEU A N 1
ATOM 722 C CA . LEU A 1 98 ? 5.070 0.440 0.451 1.00 88.31 98 LEU A CA 1
ATOM 723 C C . LEU A 1 98 ? 5.049 1.811 1.139 1.00 88.31 98 LEU A C 1
ATOM 725 O O . LEU A 1 98 ? 4.745 1.897 2.332 1.00 88.31 98 LEU A O 1
ATOM 729 N N . LEU A 1 99 ? 5.313 2.881 0.385 1.00 91.62 99 LEU A N 1
ATOM 730 C CA . LEU A 1 99 ? 5.322 4.254 0.887 1.00 91.62 99 LEU A CA 1
ATOM 731 C C . LEU A 1 99 ? 3.955 4.664 1.454 1.00 91.62 99 LEU A C 1
ATOM 733 O O . LEU A 1 99 ? 3.883 5.345 2.475 1.00 91.62 99 LEU A O 1
ATOM 737 N N . LEU A 1 100 ? 2.865 4.208 0.833 1.00 93.12 100 LEU A N 1
ATOM 738 C CA . LEU A 1 100 ? 1.498 4.477 1.287 1.00 93.12 100 LEU A CA 1
ATOM 739 C C . LEU A 1 100 ? 0.992 3.472 2.338 1.00 93.12 100 LEU A C 1
ATOM 741 O O . LEU A 1 100 ? 0.077 3.791 3.106 1.00 93.12 100 LEU A O 1
ATOM 745 N N . ALA A 1 101 ? 1.581 2.279 2.423 1.00 92.50 101 ALA A N 1
ATOM 746 C CA . ALA A 1 101 ? 1.131 1.227 3.331 1.00 92.50 101 ALA A CA 1
ATOM 747 C C . ALA A 1 101 ? 1.375 1.559 4.810 1.00 92.50 101 ALA A C 1
ATOM 749 O O . ALA A 1 101 ? 0.472 1.402 5.635 1.00 92.50 101 ALA A O 1
ATOM 750 N N . LEU A 1 102 ? 2.562 2.060 5.165 1.00 93.81 102 LEU A N 1
ATOM 751 C CA . LEU A 1 102 ? 2.885 2.413 6.553 1.00 93.81 102 LEU A CA 1
ATOM 752 C C . LEU A 1 102 ? 1.981 3.515 7.134 1.00 93.81 102 LEU A C 1
ATOM 754 O O . LEU A 1 102 ? 1.398 3.287 8.199 1.00 93.81 102 LEU A O 1
ATOM 758 N N . PRO A 1 103 ? 1.803 4.683 6.486 1.00 93.69 103 PRO A N 1
ATOM 759 C CA . PRO A 1 103 ? 0.912 5.712 7.014 1.00 93.69 103 PRO A CA 1
ATOM 760 C C . PRO A 1 103 ? -0.545 5.224 7.078 1.00 93.69 103 PRO A C 1
ATOM 762 O O . PRO A 1 103 ? -1.246 5.527 8.048 1.00 93.69 103 PRO A O 1
ATOM 765 N N . SER A 1 104 ? -0.978 4.380 6.132 1.00 91.06 104 SER A N 1
ATOM 766 C CA . SER A 1 104 ? -2.290 3.714 6.184 1.00 91.06 104 SER A CA 1
ATOM 767 C C . SER A 1 104 ? -2.423 2.793 7.402 1.00 91.06 104 SER A C 1
ATOM 769 O O . SER A 1 104 ? -3.431 2.836 8.106 1.00 91.06 104 SER A O 1
ATOM 771 N N . ALA A 1 105 ? -1.394 2.008 7.724 1.00 91.50 105 ALA A N 1
ATOM 772 C CA . ALA A 1 105 ? -1.383 1.173 8.921 1.00 91.50 105 ALA A CA 1
ATOM 773 C C . ALA A 1 105 ? -1.412 2.007 10.209 1.00 91.50 105 ALA A C 1
ATOM 775 O O . ALA A 1 105 ? -2.164 1.695 11.135 1.00 91.50 105 ALA A O 1
ATOM 776 N N . VAL A 1 106 ? -0.659 3.108 10.266 1.00 92.06 106 VAL A N 1
ATOM 777 C CA . VAL A 1 106 ? -0.652 4.023 11.418 1.00 92.06 106 VAL A CA 1
ATOM 778 C C . VAL A 1 106 ? -2.030 4.643 11.648 1.00 92.06 106 VAL A C 1
ATOM 780 O O . VAL A 1 106 ? -2.494 4.679 12.793 1.00 92.06 106 VAL A O 1
ATOM 783 N N . LEU A 1 107 ? -2.741 5.019 10.580 1.00 90.81 107 LEU A N 1
ATOM 784 C CA . LEU A 1 107 ? -4.146 5.429 10.653 1.00 90.81 107 LEU A CA 1
ATOM 785 C C . LEU A 1 107 ? -5.036 4.326 11.265 1.00 90.81 107 LEU A C 1
ATOM 787 O O . LEU A 1 107 ? -5.953 4.606 12.049 1.00 90.81 107 LEU A O 1
ATOM 791 N N . GLY A 1 108 ? -4.723 3.061 10.976 1.00 85.25 108 GLY A N 1
ATOM 792 C CA . GLY A 1 108 ? -5.403 1.868 11.486 1.00 85.25 108 GLY A CA 1
ATOM 793 C C . GLY A 1 108 ? -5.383 1.713 13.008 1.00 85.25 108 GLY A C 1
ATOM 794 O O . GLY A 1 108 ? -6.250 1.032 13.565 1.00 85.25 108 GLY A O 1
ATOM 795 N N . ARG A 1 109 ? -4.484 2.416 13.716 1.00 87.12 109 ARG A N 1
ATOM 796 C CA . ARG A 1 109 ? -4.510 2.493 15.189 1.00 87.12 109 ARG A CA 1
ATOM 797 C C . ARG A 1 109 ? -5.823 3.088 15.701 1.00 87.12 109 ARG A C 1
ATOM 799 O O . ARG A 1 109 ? -6.364 2.602 16.696 1.00 87.12 109 ARG A O 1
ATOM 806 N N . ARG A 1 110 ? -6.337 4.115 15.014 1.00 84.75 110 ARG A N 1
ATOM 807 C CA . ARG A 1 110 ? -7.605 4.786 15.342 1.00 84.75 110 ARG A CA 1
ATOM 808 C C . ARG A 1 110 ? -8.769 4.214 14.526 1.00 84.75 110 ARG A C 1
ATOM 810 O O . ARG A 1 110 ? -9.819 3.938 15.098 1.00 84.75 110 ARG A O 1
ATOM 817 N N . HIS A 1 111 ? -8.561 3.947 13.233 1.00 86.12 111 HIS A N 1
ATOM 818 C CA . HIS A 1 111 ? -9.607 3.523 12.293 1.00 86.12 111 HIS A CA 1
ATOM 819 C C . HIS A 1 111 ? -9.208 2.267 11.504 1.00 86.12 111 HIS A C 1
ATOM 821 O O . HIS A 1 111 ? -8.934 2.333 10.307 1.00 86.12 111 HIS A O 1
ATOM 827 N N . ALA A 1 112 ? -9.204 1.108 12.168 1.00 86.19 112 ALA A N 1
ATOM 828 C CA . ALA A 1 112 ? -8.752 -0.157 11.576 1.00 86.19 112 ALA A CA 1
ATOM 829 C C . ALA A 1 112 ? -9.462 -0.517 10.255 1.00 86.19 112 ALA A C 1
ATOM 831 O O . ALA A 1 112 ? -8.797 -0.881 9.294 1.00 86.19 112 ALA A O 1
ATOM 832 N N . GLY A 1 113 ? -10.784 -0.321 10.162 1.00 85.62 113 GLY A N 1
ATOM 833 C CA . GLY A 1 113 ? -11.532 -0.599 8.928 1.00 85.62 113 GLY A CA 1
ATOM 834 C C . GLY A 1 113 ? -11.104 0.271 7.738 1.00 85.62 113 GLY A C 1
ATOM 835 O O . GLY A 1 113 ? -10.888 -0.253 6.651 1.00 85.62 113 GLY A O 1
ATOM 836 N N . ARG A 1 114 ? -10.904 1.583 7.955 1.00 89.31 114 ARG A N 1
ATOM 837 C CA . ARG A 1 114 ? -10.448 2.516 6.904 1.00 89.31 114 ARG A CA 1
ATOM 838 C C . ARG A 1 114 ? -9.026 2.194 6.437 1.00 89.31 114 ARG A C 1
ATOM 840 O O . ARG A 1 114 ? -8.740 2.247 5.246 1.00 89.31 114 ARG A O 1
ATOM 847 N N . ALA A 1 115 ? -8.145 1.831 7.367 1.00 88.94 115 ALA A N 1
ATOM 848 C CA . ALA A 1 115 ? -6.794 1.384 7.035 1.00 88.94 115 ALA A CA 1
ATOM 849 C C . ALA A 1 115 ? -6.807 0.096 6.208 1.00 88.94 115 ALA A C 1
ATOM 851 O O . ALA A 1 115 ? -6.128 0.018 5.190 1.00 88.94 115 ALA A O 1
ATOM 852 N N . GLY A 1 116 ? -7.633 -0.877 6.603 1.00 88.38 116 GLY A N 1
ATOM 853 C CA . GLY A 1 116 ? -7.815 -2.119 5.861 1.00 88.38 116 GLY A CA 1
ATOM 854 C C . GLY A 1 116 ? -8.288 -1.880 4.428 1.00 88.38 116 GLY A C 1
ATOM 855 O O . GLY A 1 116 ? -7.717 -2.447 3.504 1.00 88.38 116 GLY A O 1
ATOM 856 N N . SER A 1 117 ? -9.258 -0.983 4.214 1.00 92.31 117 SER A N 1
ATOM 857 C CA . SER A 1 117 ? -9.711 -0.638 2.858 1.00 92.31 117 SER A CA 1
ATOM 858 C C . SER A 1 117 ? -8.641 0.067 2.020 1.00 92.31 117 SER A C 1
ATOM 860 O O . SER A 1 117 ? -8.528 -0.220 0.832 1.00 92.31 117 SER A O 1
ATOM 862 N N . LEU A 1 118 ? -7.835 0.953 2.620 1.00 92.31 118 LEU A N 1
ATOM 863 C CA . LEU A 1 118 ? -6.735 1.618 1.911 1.00 92.31 118 LEU A CA 1
ATOM 864 C C . LEU A 1 118 ? -5.647 0.618 1.507 1.00 92.31 118 LEU A C 1
ATOM 866 O O . LEU A 1 118 ? -5.196 0.638 0.367 1.00 92.31 118 LEU A O 1
ATOM 870 N N . LEU A 1 119 ? -5.266 -0.291 2.409 1.00 91.44 119 LEU A N 1
ATOM 871 C CA . LEU A 1 119 ? -4.296 -1.346 2.112 1.00 91.44 119 LEU A CA 1
ATOM 872 C C . LEU A 1 119 ? -4.817 -2.325 1.057 1.00 91.44 119 LEU A C 1
ATOM 874 O O . LEU A 1 119 ? -4.057 -2.748 0.193 1.00 91.44 119 LEU A O 1
ATOM 878 N N . LEU A 1 120 ? -6.112 -2.652 1.091 1.00 92.00 120 LEU A N 1
ATOM 879 C CA . LEU A 1 120 ? -6.725 -3.504 0.077 1.00 92.00 120 LEU A CA 1
ATOM 880 C C . LEU A 1 120 ? -6.698 -2.830 -1.299 1.00 92.00 120 LEU A C 1
ATOM 882 O O . LEU A 1 120 ? -6.331 -3.468 -2.280 1.00 92.00 120 LEU A O 1
ATOM 886 N N . ALA A 1 121 ? -7.034 -1.538 -1.367 1.00 92.38 121 ALA A N 1
ATOM 887 C CA . ALA A 1 121 ? -6.943 -0.762 -2.600 1.00 92.38 121 ALA A CA 1
ATOM 888 C C . ALA A 1 121 ? -5.495 -0.687 -3.115 1.00 92.38 121 ALA A C 1
ATOM 890 O O . ALA A 1 121 ? -5.257 -0.890 -4.302 1.00 92.38 121 ALA A O 1
ATOM 891 N N . LEU A 1 122 ? -4.522 -0.486 -2.221 1.00 90.94 122 LEU A N 1
ATOM 892 C CA . LEU A 1 122 ? -3.097 -0.503 -2.561 1.00 90.94 122 LEU A CA 1
ATOM 893 C C . LEU A 1 122 ? -2.625 -1.853 -3.098 1.00 90.94 122 LEU A C 1
ATOM 895 O O . LEU A 1 122 ? -1.823 -1.869 -4.021 1.00 90.94 122 LEU A O 1
ATOM 899 N N . ALA A 1 123 ? -3.110 -2.968 -2.546 1.00 89.25 123 ALA A N 1
ATOM 900 C CA . ALA A 1 123 ? -2.793 -4.308 -3.039 1.00 89.25 123 ALA A CA 1
ATOM 901 C C . ALA A 1 123 ? -3.465 -4.601 -4.390 1.00 89.25 123 ALA A C 1
ATOM 903 O O . ALA A 1 123 ? -2.891 -5.287 -5.235 1.00 89.25 123 ALA A O 1
ATOM 904 N N . ALA A 1 124 ? -4.670 -4.065 -4.607 1.00 88.06 124 ALA A N 1
ATOM 905 C CA . ALA A 1 124 ? -5.439 -4.281 -5.826 1.00 88.06 124 ALA A CA 1
ATOM 906 C C . ALA A 1 124 ? -4.766 -3.684 -7.069 1.00 88.06 124 ALA A C 1
ATOM 908 O O . ALA A 1 124 ? -4.883 -4.265 -8.142 1.00 88.06 124 ALA A O 1
ATOM 909 N N . VAL A 1 125 ? -4.037 -2.569 -6.938 1.00 86.00 125 VAL A N 1
ATOM 910 C CA . VAL A 1 125 ? -3.350 -1.914 -8.066 1.00 86.00 125 VAL A CA 1
ATOM 911 C C . VAL A 1 125 ? -2.297 -2.832 -8.725 1.00 86.00 125 VAL A C 1
ATOM 913 O O . VAL A 1 125 ? -2.484 -3.197 -9.884 1.00 86.00 125 VAL A O 1
ATOM 916 N N . PRO A 1 126 ? -1.231 -3.286 -8.035 1.00 82.06 126 PRO A N 1
ATOM 917 C CA . PRO A 1 126 ? -0.264 -4.218 -8.616 1.00 82.06 126 PRO A CA 1
ATOM 918 C C . PRO A 1 126 ? -0.883 -5.577 -8.975 1.00 82.06 126 PRO A C 1
ATOM 920 O O . PRO A 1 126 ? -0.441 -6.226 -9.918 1.00 82.06 126 PRO A O 1
ATOM 923 N N . PHE A 1 127 ? -1.930 -6.012 -8.267 1.00 84.00 127 PHE A N 1
ATOM 924 C CA . PHE A 1 127 ? -2.650 -7.237 -8.623 1.00 84.00 127 PHE A CA 1
ATOM 925 C C . PHE A 1 127 ? -3.401 -7.117 -9.959 1.00 84.00 127 PHE A C 1
ATOM 927 O O . PHE A 1 127 ? -3.421 -8.059 -10.748 1.00 84.00 127 PHE A O 1
ATOM 934 N N . ALA A 1 128 ? -3.997 -5.959 -10.236 1.00 83.62 128 ALA A N 1
ATOM 935 C CA . ALA A 1 128 ? -4.676 -5.699 -11.497 1.00 83.62 128 ALA A CA 1
ATOM 936 C C . ALA A 1 128 ? -3.693 -5.623 -12.679 1.00 83.62 128 ALA A C 1
ATOM 938 O O . ALA A 1 128 ? -4.040 -6.094 -13.757 1.00 83.62 128 ALA A O 1
ATOM 939 N N . ASP A 1 129 ? -2.462 -5.137 -12.473 1.00 79.19 129 ASP A N 1
ATOM 940 C CA . ASP A 1 129 ? -1.390 -5.226 -13.482 1.00 79.19 129 ASP A CA 1
ATOM 941 C C . ASP A 1 129 ? -1.040 -6.692 -13.800 1.00 79.19 129 ASP A C 1
ATOM 943 O O . ASP A 1 129 ? -1.011 -7.095 -14.962 1.00 79.19 129 ASP A O 1
ATOM 947 N N . VAL A 1 130 ? -0.887 -7.537 -12.770 1.00 80.38 130 VAL A N 1
ATOM 948 C CA . VAL A 1 130 ? -0.673 -8.988 -12.948 1.00 80.38 130 VAL A CA 1
ATOM 949 C C . VAL A 1 130 ? -1.814 -9.632 -13.739 1.00 80.38 130 VAL A C 1
ATOM 951 O O . VAL A 1 130 ? -1.566 -10.423 -14.648 1.00 80.38 130 VAL A O 1
ATOM 954 N N . LEU A 1 131 ? -3.064 -9.285 -13.421 1.00 81.69 131 LEU A N 1
ATOM 955 C CA . LEU A 1 131 ? -4.227 -9.778 -14.154 1.00 81.69 131 LEU A CA 1
ATOM 956 C C . LEU A 1 131 ? -4.223 -9.302 -15.608 1.00 81.69 131 LEU A C 1
ATOM 958 O O . LEU A 1 131 ? -4.438 -10.119 -16.497 1.00 81.69 131 LEU A O 1
ATOM 962 N N . ALA A 1 132 ? -3.969 -8.018 -15.867 1.00 77.31 132 ALA A N 1
ATOM 963 C CA . ALA A 1 132 ? -3.943 -7.463 -17.218 1.00 77.31 132 ALA A CA 1
ATOM 964 C C . ALA A 1 132 ? -2.935 -8.201 -18.112 1.00 77.31 132 ALA A C 1
ATOM 966 O O . ALA A 1 132 ? -3.290 -8.614 -19.217 1.00 77.31 132 ALA A O 1
ATOM 967 N N . ARG A 1 133 ? -1.726 -8.466 -17.598 1.00 75.38 133 ARG A N 1
ATOM 968 C CA . ARG A 1 133 ? -0.711 -9.274 -18.294 1.00 75.38 133 ARG A CA 1
ATOM 969 C C . ARG A 1 133 ? -1.185 -10.702 -18.529 1.00 75.38 133 ARG A C 1
ATOM 971 O O . ARG A 1 133 ? -1.131 -11.186 -19.652 1.00 75.38 133 ARG A O 1
ATOM 978 N N . TRP A 1 134 ? -1.746 -11.343 -17.502 1.00 78.94 134 TRP A N 1
ATOM 979 C CA . TRP A 1 134 ? -2.282 -12.701 -17.620 1.00 78.94 134 TRP A CA 1
ATOM 980 C C . TRP A 1 134 ? -3.386 -12.820 -18.682 1.00 78.94 134 TRP A C 1
ATOM 982 O O . TRP A 1 134 ? -3.439 -13.805 -19.413 1.00 78.94 134 TRP A O 1
ATOM 992 N N . PHE A 1 135 ? -4.276 -11.828 -18.784 1.00 78.56 135 PHE A N 1
ATOM 993 C CA . PHE A 1 135 ? -5.328 -11.793 -19.803 1.00 78.56 135 PHE A CA 1
ATOM 994 C C . PHE A 1 135 ? -4.787 -11.474 -21.205 1.00 78.56 135 PHE A C 1
ATOM 996 O O . PHE A 1 135 ? -5.320 -12.011 -22.177 1.00 78.56 135 PHE A O 1
ATOM 1003 N N . GLY A 1 136 ? -3.758 -10.627 -21.310 1.00 72.12 136 GLY A N 1
ATOM 1004 C CA . GLY A 1 136 ? -3.111 -10.265 -22.575 1.00 72.12 136 GLY A CA 1
ATOM 1005 C C . GLY A 1 136 ? -2.241 -11.379 -23.165 1.00 72.12 136 GLY A C 1
ATOM 1006 O O . GLY A 1 136 ? -2.195 -11.542 -24.379 1.00 72.12 136 GLY A O 1
ATOM 1007 N N . GLU A 1 137 ? -1.618 -12.196 -22.316 1.00 69.62 137 GLU A N 1
ATOM 1008 C CA . GLU A 1 137 ? -0.704 -13.281 -22.699 1.00 69.62 137 GLU A CA 1
ATOM 1009 C C . GLU A 1 137 ? -1.390 -14.658 -22.756 1.00 69.62 137 GLU A C 1
ATOM 1011 O O . GLU A 1 137 ? -0.737 -15.689 -22.598 1.00 69.62 137 GLU A O 1
ATOM 1016 N N . ARG A 1 138 ? -2.713 -14.708 -22.979 1.00 58.91 138 ARG A N 1
ATOM 1017 C CA . ARG A 1 138 ? -3.499 -15.952 -23.119 1.00 58.91 138 ARG A CA 1
ATOM 1018 C C . ARG A 1 138 ? -3.146 -16.740 -24.392 1.00 58.91 138 ARG A C 1
ATOM 1020 O O . ARG A 1 138 ? -3.978 -16.933 -25.272 1.00 58.91 138 ARG A O 1
ATOM 1027 N N . GLY A 1 139 ? -1.912 -17.214 -24.488 1.00 61.56 139 GLY A N 1
ATOM 1028 C CA . GLY A 1 139 ? -1.491 -18.289 -25.376 1.00 61.56 139 GLY A CA 1
ATOM 1029 C C . GLY A 1 139 ? -1.364 -19.613 -24.609 1.00 61.56 139 GLY A C 1
ATOM 1030 O O . GLY A 1 139 ? -1.298 -19.603 -23.379 1.00 61.56 139 GLY A O 1
ATOM 1031 N N . PRO A 1 140 ? -1.311 -20.760 -25.310 1.00 60.50 140 PRO A N 1
ATOM 1032 C CA . PRO A 1 140 ? -1.093 -22.078 -24.701 1.00 60.50 140 PRO A CA 1
ATOM 1033 C C . PRO A 1 140 ? 0.227 -22.194 -23.909 1.00 60.50 140 PRO A C 1
ATOM 1035 O O . PRO A 1 140 ? 0.318 -23.050 -23.034 1.00 60.50 140 PRO A O 1
ATOM 1038 N N . ASP A 1 141 ? 1.185 -21.292 -24.150 1.00 62.12 141 ASP A N 1
ATOM 1039 C CA . ASP A 1 141 ? 2.479 -21.203 -23.454 1.00 62.12 141 ASP A CA 1
ATOM 1040 C C . ASP A 1 141 ? 2.559 -20.035 -22.444 1.00 62.12 141 ASP A C 1
ATOM 1042 O O . ASP A 1 141 ? 3.637 -19.707 -21.945 1.00 62.12 141 ASP A O 1
ATOM 1046 N N . GLY A 1 142 ? 1.437 -19.366 -22.154 1.00 63.25 142 GLY A N 1
ATOM 1047 C CA . GLY A 1 142 ? 1.402 -18.213 -21.253 1.00 63.25 142 GLY A CA 1
ATOM 1048 C C . GLY A 1 142 ? 1.733 -18.589 -19.798 1.00 63.25 142 GLY A C 1
ATOM 1049 O O . GLY A 1 142 ? 1.315 -19.651 -19.319 1.00 63.25 142 GLY A O 1
ATOM 1050 N N . PRO A 1 143 ? 2.454 -17.735 -19.048 1.00 66.12 143 PRO A N 1
ATOM 1051 C CA . PRO A 1 143 ? 2.801 -18.015 -17.661 1.00 66.12 143 PRO A CA 1
ATOM 1052 C C . PRO A 1 143 ? 1.541 -18.162 -16.796 1.00 66.12 143 PRO A C 1
ATOM 1054 O O . PRO A 1 143 ? 0.647 -17.312 -16.779 1.00 66.12 143 PRO A O 1
ATOM 1057 N N . GLY A 1 144 ? 1.470 -19.256 -16.034 1.00 73.50 144 GLY A N 1
ATOM 1058 C CA . GLY A 1 144 ? 0.383 -19.473 -15.081 1.00 73.50 144 GLY A CA 1
ATOM 1059 C C . GLY A 1 144 ? 0.330 -18.371 -14.014 1.00 73.50 144 GLY A C 1
ATOM 1060 O O . GLY A 1 144 ? 1.351 -17.787 -13.654 1.00 73.50 144 GLY A O 1
ATOM 1061 N N . LEU A 1 145 ? -0.853 -18.131 -13.437 1.00 70.38 145 LEU A N 1
ATOM 1062 C CA . LEU A 1 145 ? -1.069 -17.121 -12.383 1.00 70.38 145 LEU A CA 1
ATOM 1063 C C . LEU A 1 145 ? -0.076 -17.253 -11.213 1.00 70.38 145 LEU A C 1
ATOM 1065 O O . LEU A 1 145 ? 0.390 -16.253 -10.672 1.00 70.38 145 LEU A O 1
ATOM 1069 N N . GLY A 1 146 ? 0.288 -18.488 -10.854 1.00 69.62 146 GLY A N 1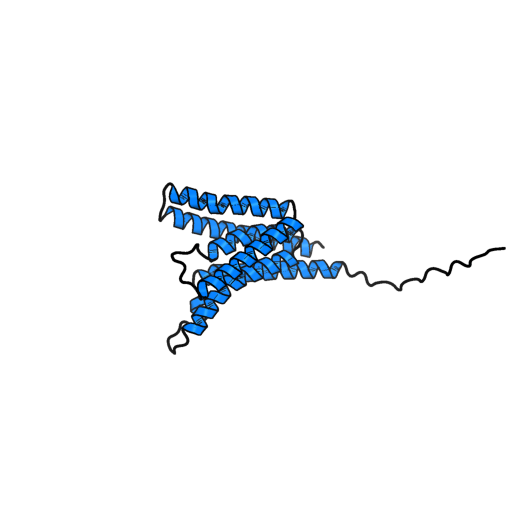
ATOM 1070 C CA . GLY A 1 146 ? 1.292 -18.764 -9.824 1.00 69.62 146 GLY A CA 1
ATOM 1071 C C . GLY A 1 146 ? 2.712 -18.334 -10.206 1.00 69.62 146 GLY A C 1
ATOM 1072 O O . GLY A 1 146 ? 3.454 -17.902 -9.334 1.00 69.62 146 GLY A O 1
ATOM 1073 N N . ALA A 1 147 ? 3.083 -18.383 -11.487 1.00 73.75 147 ALA A N 1
ATOM 1074 C CA . ALA A 1 147 ? 4.381 -17.898 -11.958 1.00 73.75 147 ALA A CA 1
ATOM 1075 C C . ALA A 1 147 ? 4.444 -16.362 -11.929 1.00 73.75 147 ALA A C 1
ATOM 1077 O O . ALA A 1 147 ? 5.440 -15.793 -11.490 1.00 73.75 147 ALA A O 1
ATOM 1078 N N . LEU A 1 148 ? 3.347 -15.691 -12.298 1.00 71.31 148 LEU A N 1
ATOM 1079 C CA . LEU A 1 148 ? 3.241 -14.229 -12.247 1.00 71.31 148 LEU A CA 1
ATOM 1080 C C . LEU A 1 148 ? 3.229 -13.691 -10.805 1.00 71.31 148 LEU A C 1
ATOM 1082 O O . LEU A 1 148 ? 3.847 -12.668 -10.511 1.00 71.31 148 LEU A O 1
ATOM 1086 N N . LEU A 1 149 ? 2.572 -14.404 -9.883 1.00 71.94 149 LEU A N 1
ATOM 1087 C CA . LEU A 1 149 ? 2.581 -14.094 -8.448 1.00 71.94 149 LEU A CA 1
ATOM 1088 C C . LEU A 1 149 ? 3.829 -14.620 -7.717 1.00 71.94 149 LEU A C 1
ATOM 1090 O O . LEU A 1 149 ? 4.076 -14.229 -6.583 1.00 71.94 149 LEU A O 1
ATOM 1094 N N . GLY A 1 150 ? 4.629 -15.484 -8.339 1.00 70.69 150 GLY A N 1
ATOM 1095 C CA . GLY A 1 150 ? 5.913 -15.930 -7.793 1.00 70.69 150 GLY A CA 1
ATOM 1096 C C . GLY A 1 150 ? 7.026 -14.885 -7.925 1.00 70.69 150 GLY A C 1
ATOM 1097 O O . GLY A 1 150 ? 8.068 -15.019 -7.288 1.00 70.69 150 GLY A O 1
ATOM 1098 N N . GLY A 1 151 ? 6.814 -13.850 -8.744 1.00 74.06 151 GLY A N 1
ATOM 1099 C CA . GLY A 1 151 ? 7.766 -12.764 -8.964 1.00 74.06 151 GLY A CA 1
ATOM 1100 C C . GLY A 1 151 ? 7.749 -11.670 -7.888 1.00 74.06 151 GLY A C 1
ATOM 1101 O O . GLY A 1 151 ? 7.044 -11.741 -6.878 1.00 74.06 151 GLY A O 1
ATOM 1102 N N . SER A 1 152 ? 8.503 -10.597 -8.146 1.00 72.31 152 SER A N 1
ATOM 1103 C CA . SER A 1 152 ? 8.637 -9.435 -7.250 1.00 72.31 152 SER A CA 1
ATOM 1104 C C . SER A 1 152 ? 7.296 -8.775 -6.905 1.00 72.31 152 SER A C 1
ATOM 1106 O O . SER A 1 152 ? 7.103 -8.316 -5.779 1.00 72.31 152 SER A O 1
ATOM 1108 N N . THR A 1 153 ? 6.336 -8.777 -7.833 1.00 75.81 153 THR A N 1
ATOM 1109 C CA . THR A 1 153 ? 5.000 -8.213 -7.610 1.00 75.81 153 THR A CA 1
ATOM 1110 C C . THR A 1 153 ? 4.218 -8.992 -6.555 1.00 75.81 153 THR A C 1
ATOM 1112 O O . THR A 1 153 ? 3.615 -8.390 -5.666 1.00 75.81 153 THR A O 1
ATOM 1115 N N . GLY A 1 154 ? 4.251 -10.328 -6.586 1.00 78.94 154 GLY A N 1
ATOM 1116 C CA . GLY A 1 154 ? 3.540 -11.140 -5.598 1.00 78.94 154 GLY A CA 1
ATOM 1117 C C . GLY A 1 154 ? 4.162 -11.082 -4.204 1.00 78.94 154 GLY A C 1
ATOM 1118 O O . GLY A 1 154 ? 3.425 -11.090 -3.216 1.00 78.94 154 GLY A O 1
ATOM 1119 N N . ALA A 1 155 ? 5.484 -10.884 -4.118 1.00 84.12 155 ALA A N 1
ATOM 1120 C CA . ALA A 1 155 ? 6.179 -10.623 -2.855 1.00 84.12 155 ALA A CA 1
ATOM 1121 C C . ALA A 1 155 ? 5.673 -9.358 -2.136 1.00 84.12 155 ALA A C 1
ATOM 1123 O O . ALA A 1 155 ? 5.845 -9.237 -0.925 1.00 84.12 155 ALA A O 1
ATOM 1124 N N . VAL A 1 156 ? 5.015 -8.437 -2.853 1.00 84.25 156 VAL A N 1
ATOM 1125 C CA . VAL A 1 156 ? 4.408 -7.229 -2.276 1.00 84.25 156 VAL A CA 1
ATOM 1126 C C . VAL A 1 156 ? 2.889 -7.320 -2.168 1.00 84.25 156 VAL A C 1
ATOM 1128 O O . VAL A 1 156 ? 2.332 -6.989 -1.119 1.00 84.25 156 VAL A O 1
ATOM 1131 N N . VAL A 1 157 ? 2.213 -7.834 -3.198 1.00 86.75 157 VAL A N 1
ATOM 1132 C CA . VAL A 1 157 ? 0.749 -7.995 -3.217 1.00 86.75 157 VAL A CA 1
ATOM 1133 C C . VAL A 1 157 ? 0.270 -8.901 -2.086 1.00 86.75 157 VAL A C 1
ATOM 1135 O O . VAL A 1 157 ? -0.670 -8.541 -1.376 1.00 86.75 157 VAL A O 1
ATOM 1138 N N . VAL A 1 158 ? 0.898 -10.067 -1.903 1.00 87.69 158 VAL A N 1
ATOM 1139 C CA . VAL A 1 158 ? 0.411 -11.076 -0.953 1.00 87.69 158 VAL A CA 1
ATOM 1140 C C . VAL A 1 158 ? 0.512 -10.573 0.492 1.00 87.69 158 VAL A C 1
ATOM 1142 O O . VAL A 1 158 ? -0.512 -10.589 1.181 1.00 87.69 158 VAL A O 1
ATOM 1145 N N . PRO A 1 159 ? 1.661 -10.050 0.970 1.00 89.25 159 PRO A N 1
ATOM 1146 C CA . PRO A 1 159 ? 1.730 -9.484 2.314 1.00 89.25 159 PRO A CA 1
ATOM 1147 C C . PRO A 1 159 ? 0.779 -8.302 2.510 1.00 89.25 159 PRO A C 1
ATOM 1149 O O . PRO A 1 159 ? 0.104 -8.244 3.535 1.00 89.25 159 PRO A O 1
ATOM 1152 N N . LEU A 1 160 ? 0.652 -7.392 1.533 1.00 88.50 160 LEU A N 1
ATOM 1153 C CA . LEU A 1 160 ? -0.285 -6.267 1.639 1.00 88.50 160 LEU A CA 1
ATOM 1154 C C . LEU A 1 160 ? -1.738 -6.731 1.760 1.00 88.50 160 LEU A C 1
ATOM 1156 O O . LEU A 1 160 ? -2.467 -6.213 2.605 1.00 88.50 160 LEU A O 1
ATOM 1160 N N . ALA A 1 161 ? -2.153 -7.723 0.971 1.00 90.38 161 ALA A N 1
ATOM 1161 C CA . ALA A 1 161 ? -3.495 -8.288 1.049 1.00 90.38 161 ALA A CA 1
ATOM 1162 C C . ALA A 1 161 ? -3.757 -8.944 2.416 1.00 90.38 161 ALA A C 1
ATOM 1164 O O . ALA A 1 161 ? -4.798 -8.702 3.029 1.00 90.38 161 ALA A O 1
ATOM 1165 N N . VAL A 1 162 ? -2.796 -9.710 2.943 1.00 92.25 162 VAL A N 1
ATOM 1166 C CA . VAL A 1 162 ? -2.891 -10.316 4.283 1.00 92.25 162 VAL A CA 1
ATOM 1167 C C . VAL A 1 162 ? -3.013 -9.241 5.368 1.00 92.25 162 VAL A C 1
ATOM 1169 O O . VAL A 1 162 ? -3.878 -9.333 6.242 1.00 92.25 162 VAL A O 1
ATOM 1172 N N . LEU A 1 163 ? -2.197 -8.187 5.301 1.00 91.12 163 LEU A N 1
ATOM 1173 C CA . LEU A 1 163 ? -2.245 -7.066 6.244 1.00 91.12 163 LEU A CA 1
ATOM 1174 C C . LEU A 1 163 ? -3.568 -6.293 6.146 1.00 91.12 163 LEU A C 1
ATOM 1176 O O . LEU A 1 163 ? -4.146 -5.933 7.174 1.00 91.12 163 LEU A O 1
ATOM 1180 N N . ALA A 1 164 ? -4.091 -6.090 4.935 1.00 91.44 164 ALA A N 1
ATOM 1181 C CA . ALA A 1 164 ? -5.396 -5.477 4.714 1.00 91.44 164 ALA A CA 1
ATOM 1182 C C . ALA A 1 164 ? -6.511 -6.278 5.400 1.00 91.44 164 ALA A C 1
ATOM 1184 O O . ALA A 1 164 ? -7.306 -5.710 6.152 1.00 91.44 164 ALA A O 1
ATOM 1185 N N . VAL A 1 165 ? -6.524 -7.603 5.215 1.00 91.56 165 VAL A N 1
ATOM 1186 C CA . VAL A 1 165 ? -7.479 -8.505 5.875 1.00 91.56 165 VAL A CA 1
ATOM 1187 C C . VAL A 1 165 ? -7.349 -8.416 7.395 1.00 91.56 165 VAL A C 1
ATOM 1189 O O . VAL A 1 165 ? -8.361 -8.258 8.076 1.00 91.56 165 VAL A O 1
ATOM 1192 N N . LEU A 1 166 ? -6.130 -8.427 7.943 1.00 89.94 166 LEU A N 1
ATOM 1193 C CA . LEU A 1 166 ? -5.906 -8.273 9.386 1.00 89.94 166 LEU A CA 1
ATOM 1194 C C . LEU A 1 166 ? -6.516 -6.973 9.933 1.00 89.94 166 LEU A C 1
ATOM 1196 O O . LEU A 1 166 ? -7.186 -6.992 10.969 1.00 89.94 16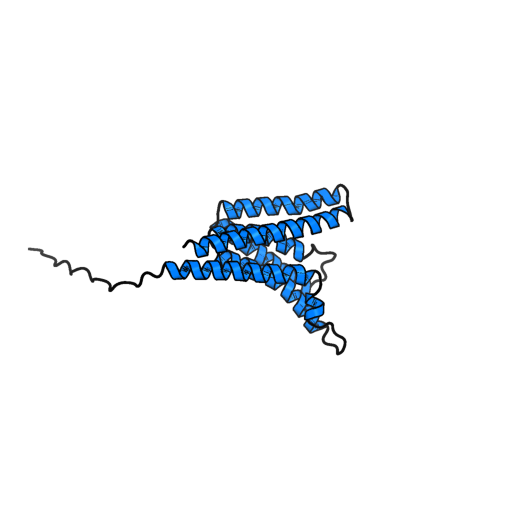6 LEU A O 1
ATOM 1200 N N . PHE A 1 167 ? -6.341 -5.849 9.233 1.00 87.94 167 PHE A N 1
ATOM 1201 C CA . PHE A 1 167 ? -6.936 -4.570 9.628 1.00 87.94 167 PHE A CA 1
ATOM 1202 C C . PHE A 1 167 ? -8.465 -4.552 9.505 1.00 87.94 167 PHE A C 1
ATOM 1204 O O . PHE A 1 167 ? -9.137 -4.018 10.393 1.00 87.94 167 PHE A O 1
ATOM 1211 N N . LEU A 1 168 ? -9.027 -5.159 8.457 1.00 89.88 168 LEU A N 1
ATOM 1212 C CA . LEU A 1 168 ? -10.477 -5.287 8.283 1.00 89.88 168 LEU A CA 1
ATOM 1213 C C . LEU A 1 168 ? -11.099 -6.132 9.402 1.00 89.88 168 LEU A C 1
ATOM 1215 O O . LEU A 1 168 ? -12.065 -5.694 10.031 1.00 89.88 168 LEU A O 1
ATOM 1219 N N . VAL A 1 169 ? -10.498 -7.280 9.727 1.00 88.50 169 VAL A N 1
ATOM 1220 C CA . VAL A 1 169 ? -10.915 -8.140 10.847 1.00 88.50 169 VAL A CA 1
ATOM 1221 C C . VAL A 1 169 ? -10.814 -7.380 12.173 1.00 88.50 169 VAL A C 1
ATOM 1223 O O . VAL A 1 169 ? -11.758 -7.373 12.963 1.00 88.50 169 VAL A O 1
ATOM 1226 N N . ALA A 1 170 ? -9.718 -6.651 12.405 1.00 85.44 170 ALA A N 1
ATOM 1227 C CA . ALA A 1 170 ? -9.555 -5.819 13.598 1.00 85.44 170 ALA A CA 1
ATOM 1228 C C . ALA A 1 170 ? -10.591 -4.677 13.691 1.00 85.44 170 ALA A C 1
ATOM 1230 O O . ALA A 1 170 ? -10.919 -4.205 14.789 1.00 85.44 170 ALA A O 1
ATOM 1231 N N . GLY A 1 171 ? -11.089 -4.204 12.546 1.00 82.31 171 GLY A N 1
ATOM 1232 C CA . GLY A 1 171 ? -12.186 -3.248 12.434 1.00 82.31 171 GLY A CA 1
ATOM 1233 C C . GLY A 1 171 ? -13.535 -3.863 12.802 1.00 82.31 171 GLY A C 1
ATOM 1234 O O . GLY A 1 171 ? -14.235 -3.297 13.643 1.00 82.31 171 GLY A O 1
ATOM 1235 N N . ALA A 1 172 ? -13.851 -5.029 12.233 1.00 86.06 172 ALA A N 1
ATOM 1236 C CA . ALA A 1 172 ? -15.094 -5.764 12.470 1.00 86.06 172 ALA A CA 1
ATOM 1237 C C . ALA A 1 172 ? -15.255 -6.154 13.949 1.00 86.06 172 ALA A C 1
ATOM 1239 O O . ALA A 1 172 ? -16.219 -5.750 14.597 1.00 86.06 172 ALA A O 1
ATOM 1240 N N . VAL A 1 173 ? -14.227 -6.780 14.535 1.00 82.94 173 VAL A N 1
ATOM 1241 C CA . VAL A 1 173 ? -14.210 -7.179 15.958 1.00 82.94 173 VAL A CA 1
ATOM 1242 C C . VAL A 1 173 ? -14.347 -5.971 16.901 1.00 82.94 173 VAL A C 1
ATOM 1244 O O . VAL A 1 173 ? -14.810 -6.095 18.035 1.00 82.94 173 VAL A O 1
ATOM 1247 N N . GLY A 1 174 ? -13.936 -4.779 16.457 1.00 69.81 174 GLY A N 1
ATOM 1248 C CA . GLY A 1 174 ? -14.105 -3.537 17.211 1.00 69.81 174 GLY A CA 1
ATOM 1249 C C . GLY A 1 174 ? -15.515 -2.938 17.140 1.00 69.81 174 GLY A C 1
ATOM 1250 O O . GLY A 1 174 ? -15.907 -2.258 18.085 1.00 69.81 174 GLY A O 1
ATOM 1251 N N . HIS A 1 175 ? -16.257 -3.171 16.053 1.00 63.16 175 HIS A N 1
ATOM 1252 C CA . HIS A 1 175 ? -17.625 -2.673 15.848 1.00 63.16 175 HIS A CA 1
ATOM 1253 C C . HIS A 1 175 ? -18.683 -3.537 16.546 1.00 63.16 175 HIS A C 1
ATOM 1255 O O . HIS A 1 175 ? -19.676 -3.006 17.039 1.00 63.16 175 HIS A O 1
ATOM 1261 N N . ASP A 1 176 ? -18.463 -4.847 16.652 1.00 56.19 176 ASP A N 1
ATOM 1262 C CA . ASP A 1 176 ? -19.433 -5.747 17.292 1.00 56.19 176 ASP A CA 1
ATOM 1263 C C . ASP A 1 176 ? -19.554 -5.525 18.810 1.00 56.19 176 ASP A C 1
ATOM 1265 O O . ASP A 1 176 ? -20.582 -5.827 19.409 1.00 56.19 176 ASP A O 1
ATOM 1269 N N . GLY A 1 177 ? -18.545 -4.915 19.442 1.00 50.72 177 GLY A N 1
ATOM 1270 C CA . GLY A 1 177 ? -18.558 -4.600 20.873 1.00 50.72 177 GLY A CA 1
ATOM 1271 C C . GLY A 1 177 ? -19.387 -3.373 21.280 1.00 50.72 177 GLY A C 1
ATOM 1272 O O . GLY A 1 177 ? -19.550 -3.149 22.476 1.00 50.72 177 GLY A O 1
ATOM 1273 N N . THR A 1 178 ? -19.879 -2.562 20.335 1.00 48.34 178 THR A N 1
ATOM 1274 C CA . THR A 1 178 ? -20.609 -1.307 20.625 1.00 48.34 178 THR A CA 1
ATOM 1275 C C . THR A 1 178 ? -22.098 -1.357 20.289 1.00 48.34 178 THR A C 1
ATOM 1277 O O . THR A 1 178 ? -22.818 -0.399 20.574 1.00 48.34 178 THR A O 1
ATOM 1280 N N . ARG A 1 179 ? -22.604 -2.474 19.750 1.00 48.28 179 ARG A N 1
ATOM 1281 C CA . ARG A 1 179 ? -24.048 -2.701 19.611 1.00 48.28 179 ARG A CA 1
ATOM 1282 C C . ARG A 1 179 ? -24.645 -3.074 20.969 1.00 48.28 179 ARG A C 1
ATOM 1284 O O . ARG A 1 179 ? -24.945 -4.231 21.235 1.00 48.28 179 ARG A O 1
ATOM 1291 N N . VAL A 1 180 ? -24.830 -2.078 21.834 1.00 51.38 180 VAL A N 1
ATOM 1292 C CA . VAL A 1 180 ? -25.803 -2.193 22.927 1.00 51.38 180 VAL A CA 1
ATOM 1293 C C . VAL A 1 180 ? -27.176 -2.339 22.257 1.00 51.38 180 VAL A C 1
ATOM 1295 O O . VAL A 1 180 ? -27.528 -1.471 21.452 1.00 51.38 180 VAL A O 1
ATOM 1298 N N . PRO A 1 181 ? -27.942 -3.418 22.512 1.00 52.84 181 PRO A N 1
ATOM 1299 C CA . PRO A 1 181 ? -29.294 -3.530 21.990 1.00 52.84 181 PRO A CA 1
ATOM 1300 C C . PRO A 1 181 ? -30.064 -2.298 22.450 1.00 52.84 181 PRO A C 1
ATOM 1302 O O . PRO A 1 181 ? -30.068 -1.985 23.641 1.00 52.84 181 PRO A O 1
ATOM 1305 N N . ALA A 1 182 ? -30.671 -1.575 21.511 1.00 56.06 182 ALA A N 1
ATOM 1306 C CA . ALA A 1 182 ? -31.553 -0.469 21.833 1.00 56.06 182 ALA A CA 1
ATOM 1307 C C . ALA A 1 182 ? -32.685 -1.017 22.713 1.00 56.06 182 ALA A C 1
ATOM 1309 O O . ALA A 1 182 ? -33.632 -1.625 22.215 1.00 56.06 182 ALA A O 1
ATOM 1310 N N . GLY A 1 183 ? -32.543 -0.854 24.030 1.00 57.16 183 GLY A N 1
ATOM 1311 C CA . GLY A 1 183 ? -33.595 -1.160 24.983 1.00 57.16 183 GLY A CA 1
ATOM 1312 C C . GLY A 1 183 ? -34.866 -0.401 24.592 1.00 57.16 183 GLY A C 1
ATOM 1313 O O . GLY A 1 183 ? -34.775 0.660 23.960 1.00 57.16 183 GLY A O 1
ATOM 1314 N N . PRO A 1 184 ? -36.052 -0.944 24.910 1.00 59.97 184 PRO A N 1
ATOM 1315 C CA . PRO A 1 184 ? -37.320 -0.371 24.482 1.00 59.97 184 PRO A CA 1
ATOM 1316 C C . PRO A 1 184 ? -37.370 1.114 24.850 1.00 59.97 184 PRO A C 1
ATOM 1318 O O . PRO A 1 184 ? -37.223 1.481 26.015 1.00 59.97 184 PRO A O 1
ATOM 1321 N N . ARG A 1 185 ? -37.536 1.972 23.832 1.00 61.78 185 ARG A N 1
ATOM 1322 C CA . ARG A 1 185 ? -37.697 3.422 23.995 1.00 61.78 185 ARG A CA 1
ATOM 1323 C C . ARG A 1 185 ? -38.872 3.670 24.937 1.00 61.78 185 ARG A C 1
ATOM 1325 O O . ARG A 1 185 ? -40.026 3.585 24.520 1.00 61.78 185 ARG A O 1
ATOM 1332 N N . VAL A 1 186 ? -38.580 3.993 26.192 1.00 65.00 186 VAL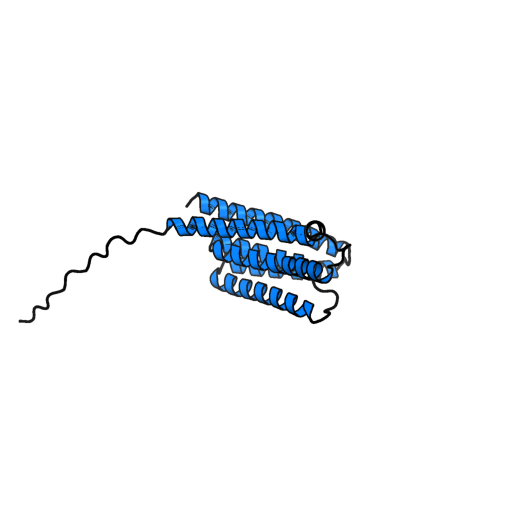 A N 1
ATOM 1333 C CA . VAL A 1 186 ? -39.584 4.483 27.134 1.00 65.00 186 VAL A CA 1
ATOM 1334 C C . VAL A 1 186 ? -40.072 5.826 26.592 1.00 65.00 186 VAL A C 1
ATOM 1336 O O . VAL A 1 186 ? -39.325 6.803 26.550 1.00 65.00 186 VAL A O 1
ATOM 1339 N N . LYS A 1 187 ? -41.312 5.852 26.090 1.00 67.00 187 LYS A N 1
ATOM 1340 C CA . LYS A 1 187 ? -41.992 7.084 25.673 1.00 67.00 187 LYS A CA 1
ATOM 1341 C C . LYS A 1 187 ? -42.058 8.028 26.886 1.00 67.00 187 LYS A C 1
ATOM 1343 O O . LYS A 1 187 ? -42.541 7.592 27.931 1.00 67.00 187 LYS A O 1
ATOM 1348 N N . PRO A 1 188 ? -41.623 9.295 26.775 1.00 66.81 188 PRO A N 1
ATOM 1349 C CA . PRO A 1 188 ? -41.810 10.260 27.851 1.00 66.81 188 PRO A CA 1
ATOM 1350 C C . PRO A 1 188 ? -43.312 10.450 28.118 1.00 66.81 188 PRO A C 1
ATOM 1352 O O . PRO A 1 188 ? -44.081 10.518 27.151 1.00 66.81 188 PRO A O 1
ATOM 1355 N N . PRO A 1 189 ? -43.753 10.546 29.386 1.00 62.59 189 PRO A N 1
ATOM 1356 C CA . PRO A 1 189 ? -45.147 10.827 29.691 1.00 62.59 189 PRO A CA 1
ATOM 1357 C C . PRO A 1 189 ? -45.531 12.193 29.116 1.00 62.59 189 PRO A C 1
ATOM 1359 O O . PRO A 1 189 ? -44.802 13.179 29.251 1.00 62.59 189 PRO A O 1
ATOM 1362 N N . ALA A 1 190 ? -46.672 12.225 28.428 1.00 64.38 190 ALA A N 1
ATOM 1363 C CA . ALA A 1 190 ? -47.214 13.425 27.817 1.00 64.38 190 ALA A CA 1
ATOM 1364 C C . ALA A 1 190 ? -47.403 14.507 28.889 1.00 64.38 190 ALA A C 1
ATOM 1366 O O . ALA A 1 190 ? -48.181 14.344 29.826 1.00 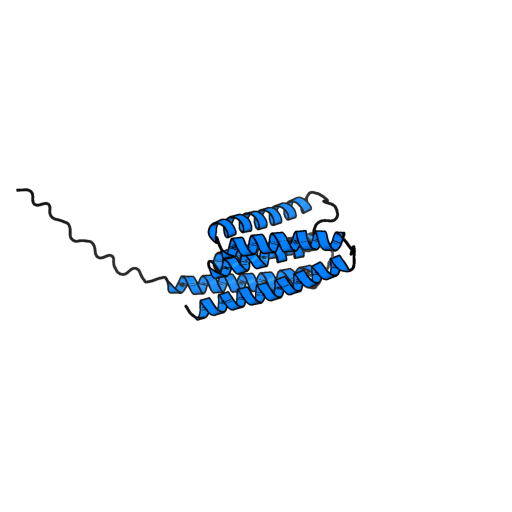64.38 190 ALA A O 1
ATOM 1367 N N . ARG A 1 191 ? -46.667 15.613 28.747 1.00 62.53 191 ARG A N 1
ATOM 1368 C CA . ARG A 1 191 ? -46.801 16.806 29.585 1.00 62.53 191 ARG A CA 1
ATOM 1369 C C . ARG A 1 191 ? -48.197 17.388 29.346 1.00 62.53 191 ARG A C 1
ATOM 1371 O O . ARG A 1 191 ? -48.434 18.047 28.334 1.00 62.53 191 ARG A O 1
ATOM 1378 N N . SER A 1 192 ? -49.129 17.108 30.251 1.00 60.75 192 SER A N 1
ATOM 1379 C CA . SER A 1 192 ? -50.444 17.739 30.283 1.00 60.75 192 SER A CA 1
ATOM 1380 C C . SER A 1 192 ? -50.260 19.240 30.498 1.00 60.75 192 SER A C 1
ATOM 1382 O O . SER A 1 192 ? -49.775 19.672 31.543 1.00 60.75 192 SER A O 1
ATOM 1384 N N . ARG A 1 193 ? -50.619 20.036 29.487 1.00 63.94 193 ARG A N 1
ATOM 1385 C CA . ARG A 1 193 ? -50.796 21.484 29.622 1.00 63.94 193 ARG A CA 1
ATOM 1386 C C . ARG A 1 193 ? -51.918 21.726 30.632 1.00 63.94 193 ARG A C 1
ATOM 1388 O O . ARG A 1 193 ? -53.066 21.420 30.332 1.00 63.94 193 ARG A O 1
ATOM 1395 N N . GLN A 1 194 ? -51.593 22.283 31.791 1.00 55.53 194 GLN A N 1
ATOM 1396 C CA . GLN A 1 194 ? -52.571 22.960 32.638 1.00 55.53 194 GLN A CA 1
ATOM 1397 C C . GLN A 1 194 ? -52.368 24.463 32.453 1.00 55.53 194 GLN A C 1
ATOM 1399 O O . GLN A 1 194 ? -51.472 25.065 33.033 1.00 55.53 194 GLN A O 1
ATOM 1404 N N . HIS A 1 195 ? -53.166 25.028 31.548 1.00 50.47 195 HIS A N 1
ATOM 1405 C CA . HIS A 1 195 ? -53.646 26.394 31.681 1.00 50.47 195 HIS A CA 1
ATOM 1406 C C . HIS A 1 195 ? -55.010 26.286 32.352 1.00 50.47 195 HIS A C 1
ATOM 1408 O O . HIS A 1 195 ? -55.880 25.621 31.786 1.00 50.47 195 HIS A O 1
ATOM 1414 N N . LEU A 1 196 ? -55.138 26.886 33.534 1.00 52.16 196 LEU A N 1
ATOM 1415 C CA . LEU A 1 196 ? -56.267 27.674 34.048 1.00 52.16 196 LEU A CA 1
ATOM 1416 C C . LEU A 1 196 ? -56.037 27.916 35.540 1.00 52.16 196 LEU A C 1
ATOM 1418 O O . LEU A 1 196 ? -55.887 26.917 36.276 1.00 52.16 196 LEU A O 1
#

Foldseek 3Di:
DVVLLVLLVVLLVLLVVLLVVVLVVVLVVVCVPPRDPRSVVVNCVLVVLLVVLLVCLQPPLVVSLVVLVVLLVVLLVVLVVCVVDVDPPDPDLLSSLSSSLNSLSSNLSVALQSSLVSLLSSLVSLVVVLVVQQVVQPDPPRDDSCRSLVDPSVSRSVSSNVSSVSSNVSNVVVVVVPCPPPDPPDDPPDDDDDDD

Sequence (196 aa):
MVMARILRWAAVTLTALFVVGGLLFAIGSVWDDPGGWTALLVTLAIVVPLIVLTVLAAREAELGFLVLAGAVGLFAAWMVLTLFVEVGRVPDIPVIALLLALPSAVLGRRHAGRAGSLLLALAAVPFADVLARWFGERGPDGPGLGALLGGSTGAVVVPLAVLAVLFLVAGAVGHDGTRVPAGPRVKPPARSRQHL